Protein AF-A0A7S0QC35-F1 (afdb_monomer_lite)

InterPro domains:
  IPR000569 HECT domain [PF00632] (164-302)
  IPR000569 HECT domain [PS50237] (84-308)
  IPR000569 HECT domain [SM00119] (65-308)
  IPR035983 HECT, E3 ligase catalytic domain [SSF56204] (118-307)
  IPR045322 E3 ubiquitin-protein ligase HECTD1/TRIP12-like [PTHR45670] (118-307)

Secondary structure (DSSP, 8-state):
---TT----------HHHHHHHHHTSPTT-SEEEEEEEE-TTT--EE--B-SS-BPEEETTEEE-TT-PBP-THHHHTTS--SSGGGTTSPPEEEEEEEEHHHHHHHHHHHTTSPP---------TTSSS---S---TTTTSS---TT-B-PPP--TT---HHHHHHHHHHHHHHHHHHHTT------B-HHHHHHHTTPPP-GGGGGGT-HHHHHHHHHHTT--STT-EETTEEGGGGT-BSEETTEEEEESSTTGGG-B--TTTHHHHHHHHHHIIIIITTHHHHHHHHHHHHTTS-GGGGGGTT-

pLDDT: mean 82.01, std 17.98, range [31.11, 98.31]

Sequence (308 aa):
CGGSGCVREEWWMLSEEEAAYALSAFPAGKDAIDHAVLQCPHCKSVNFPGTEQALVLYEQGRMVSLSGKVMQEQSYREVTRHASPGCAKSALQTLPVRLALSECDAVARLVGTSPEAEEGGDDGGLSRWLDPPDTPDAAASRYVWAPSGLFPAPYPPQAVPGRVVECFRLLGRVMGKALLDQRPLDVPLSAAMFKWMVGEPLSMHDVAHVDPPLYATLCKLQGVSGPGAQLDGCPLADLALPWTLPGNDDVELVPGGRELVVDGSNCGAYVEAVWRTLLHRAVKQQLAALRAGFDEVFWMGHLGVLTG

Foldseek 3Di:
DDDPDPPPDDDADAALVRLVCQLQQDDPPDQKFWAKWWAQPPLRFIDQDDDPRHGFGQDPNFTADPVRDTDDQLVCLCVGDFLDPVRSPGRTDIDTDMDGSVNSVVSNVVNVQAQDDDPDDDPDDPVVVPDDDPDPDPPPDSDDDQPLFDDDDFAALVPDDPVLLVVLLVLLQVVLNCSSNVHDDPGRHGPLLVCVLLPHDDDLVSVCSVPVVVSVVLVQLQPFADDQTDGPNHAQQVVQDFQAAVPDNNRHLDVVRRPDGDHRHCSNVSSVSRSCSRSDRRCPSSSVSSQNSNCVRHNSNVSNVVVD

Organism: NCBI:txid233186

Radius of gyration: 25.99 Å; chains: 1; bounding box: 66×47×72 Å

Structure (mmCIF, N/CA/C/O backbone):
data_AF-A0A7S0QC35-F1
#
_entry.id   AF-A0A7S0QC35-F1
#
loop_
_atom_site.group_PDB
_atom_site.id
_atom_site.type_symbol
_atom_site.label_atom_id
_atom_site.label_alt_id
_atom_site.label_comp_id
_atom_site.label_asym_id
_atom_site.label_entity_id
_atom_site.label_seq_id
_atom_site.pdbx_PDB_ins_code
_atom_site.Cartn_x
_atom_site.Cartn_y
_atom_site.Cartn_z
_atom_site.occupancy
_atom_site.B_iso_or_equiv
_atom_site.auth_seq_id
_atom_site.auth_comp_id
_atom_site.auth_asym_id
_atom_site.auth_atom_id
_atom_site.pdbx_PDB_model_num
ATOM 1 N N . CYS A 1 1 ? -26.995 5.527 -1.186 1.00 32.97 1 CYS A N 1
ATOM 2 C CA . CYS A 1 1 ? -28.028 4.532 -1.540 1.00 32.97 1 CYS A CA 1
ATOM 3 C C . CYS A 1 1 ? -28.890 4.255 -0.315 1.00 32.97 1 CYS A C 1
ATOM 5 O O . CYS A 1 1 ? -28.350 3.811 0.688 1.00 32.97 1 CYS A O 1
ATOM 7 N N . GLY A 1 2 ? -30.180 4.596 -0.372 1.00 36.25 2 GLY A N 1
ATOM 8 C CA . GLY A 1 2 ? -31.166 4.299 0.668 1.00 36.25 2 GLY A CA 1
ATOM 9 C C . GLY A 1 2 ? -31.988 3.082 0.260 1.00 36.25 2 GLY A C 1
ATOM 10 O O . GLY A 1 2 ? -32.674 3.118 -0.755 1.00 36.25 2 GLY A O 1
ATOM 11 N N . GLY A 1 3 ? -31.866 2.006 1.025 1.00 31.11 3 GLY A N 1
ATOM 12 C CA . GLY A 1 3 ? -32.568 0.745 0.827 1.00 31.11 3 GLY A CA 1
ATOM 13 C C . GLY A 1 3 ? -32.186 -0.204 1.956 1.00 31.11 3 GLY A C 1
ATOM 14 O O . GLY A 1 3 ? -31.017 -0.290 2.327 1.00 31.11 3 GLY A O 1
ATOM 15 N N . SER A 1 4 ? -33.196 -0.826 2.549 1.00 45.03 4 SER A N 1
ATOM 16 C CA . SER A 1 4 ? -33.166 -1.723 3.702 1.00 45.03 4 SER A CA 1
ATOM 17 C C . SER A 1 4 ? -31.970 -2.683 3.692 1.00 45.03 4 SER A C 1
ATOM 19 O O . SER A 1 4 ? -31.798 -3.438 2.741 1.00 45.03 4 SER A O 1
ATOM 21 N N . GLY A 1 5 ? -31.175 -2.673 4.766 1.00 40.84 5 GLY A N 1
ATOM 22 C CA . GLY A 1 5 ? -30.110 -3.658 4.987 1.00 40.84 5 GLY A CA 1
ATOM 23 C C . GLY A 1 5 ? -28.733 -3.306 4.421 1.00 40.84 5 GLY A C 1
ATOM 24 O O . GLY A 1 5 ? -27.914 -4.203 4.260 1.00 40.84 5 GLY A O 1
ATOM 25 N N . CYS A 1 6 ? -28.436 -2.032 4.141 1.00 39.81 6 CYS A N 1
ATOM 26 C CA . CYS A 1 6 ? -27.046 -1.605 3.976 1.00 39.81 6 CYS A CA 1
ATOM 27 C C . CYS A 1 6 ? -26.344 -1.707 5.341 1.00 39.81 6 CYS A C 1
ATOM 29 O O . CYS A 1 6 ? -26.371 -0.762 6.132 1.00 39.81 6 CYS A O 1
ATOM 31 N N . VAL A 1 7 ? -25.789 -2.881 5.652 1.00 44.12 7 VAL A N 1
ATOM 32 C CA . VAL A 1 7 ? -24.856 -3.038 6.768 1.00 44.12 7 VAL A CA 1
ATOM 33 C C . VAL A 1 7 ? -23.649 -2.192 6.399 1.00 44.12 7 VAL A C 1
ATOM 35 O O . VAL A 1 7 ? -22.893 -2.521 5.488 1.00 44.12 7 VAL A O 1
ATOM 38 N N . ARG A 1 8 ? -23.521 -1.034 7.044 1.00 53.59 8 ARG A N 1
ATOM 39 C CA . ARG A 1 8 ? -22.299 -0.252 6.950 1.00 53.59 8 ARG A CA 1
ATOM 40 C C . ARG A 1 8 ? -21.253 -1.052 7.711 1.00 53.59 8 ARG A C 1
ATOM 42 O O . ARG A 1 8 ? -21.335 -1.145 8.930 1.00 53.59 8 ARG A O 1
ATOM 49 N N . GLU A 1 9 ? -20.358 -1.706 6.984 1.00 58.97 9 GLU A N 1
ATOM 50 C CA . GLU A 1 9 ? -19.247 -2.421 7.598 1.00 58.97 9 GLU A CA 1
ATOM 51 C C . GLU A 1 9 ? -18.341 -1.382 8.268 1.00 58.97 9 GLU A C 1
ATOM 53 O O . GLU A 1 9 ? -17.665 -0.596 7.601 1.00 58.97 9 GLU A O 1
ATOM 58 N N . GLU A 1 10 ? -18.406 -1.322 9.594 1.00 71.44 10 GLU A N 1
ATOM 59 C CA . GLU A 1 10 ? -17.499 -0.541 10.428 1.00 71.44 10 GLU A CA 1
ATOM 60 C C . GLU A 1 10 ? -16.356 -1.471 10.848 1.00 71.44 10 GLU A C 1
ATOM 62 O O . GLU A 1 10 ? -16.592 -2.600 11.276 1.00 71.44 10 GLU A O 1
ATOM 67 N N . TRP A 1 11 ? -15.118 -1.005 10.705 1.00 73.44 11 TRP A N 1
ATOM 68 C CA . TRP A 1 11 ? -13.916 -1.789 10.987 1.00 73.44 11 TRP A CA 1
ATOM 69 C C . TRP A 1 11 ? -13.077 -1.051 12.027 1.00 73.44 11 TRP A C 1
ATOM 71 O O . TRP A 1 11 ? -12.902 0.171 11.948 1.00 73.44 11 TRP A O 1
ATOM 81 N N . TRP A 1 12 ? -12.528 -1.787 12.991 1.00 78.25 12 TRP A N 1
ATOM 82 C CA . TRP A 1 12 ? -11.677 -1.239 14.045 1.00 78.25 12 TRP A CA 1
ATOM 83 C C . TRP A 1 12 ? -10.358 -1.993 14.105 1.00 78.25 12 TRP A C 1
ATOM 85 O O . TRP A 1 12 ? -10.315 -3.192 13.840 1.00 78.25 12 TRP A O 1
ATOM 95 N N . MET A 1 13 ? -9.287 -1.284 14.455 1.00 77.75 13 MET A N 1
ATOM 96 C CA . MET A 1 13 ? -8.013 -1.921 14.753 1.00 77.75 13 MET A CA 1
ATOM 97 C C . MET A 1 13 ? -7.932 -2.215 16.243 1.00 77.75 13 MET A C 1
ATOM 99 O O . MET A 1 13 ? -8.212 -1.349 17.071 1.00 77.75 13 MET A O 1
ATOM 103 N N . LEU A 1 14 ? -7.526 -3.437 16.557 1.00 77.00 14 LEU A N 1
ATOM 104 C CA . LEU A 1 14 ? -7.302 -3.916 17.912 1.00 77.00 14 LEU A CA 1
ATOM 105 C C . LEU A 1 14 ? -5.813 -4.227 18.058 1.00 77.00 14 LEU A C 1
ATOM 107 O O . LEU A 1 14 ? -5.213 -4.769 17.130 1.00 77.00 14 LEU A O 1
ATOM 111 N N . SER A 1 15 ? -5.216 -3.846 19.186 1.00 77.06 15 SER A N 1
ATOM 112 C CA . SER A 1 15 ? -3.876 -4.315 19.545 1.00 77.06 15 SER A CA 1
ATOM 113 C C . SER A 1 15 ? -3.959 -5.740 20.085 1.00 77.06 15 SER A C 1
ATOM 115 O O . SER A 1 15 ? -5.052 -6.259 20.342 1.00 77.06 15 SER A O 1
ATOM 117 N N . GLU A 1 16 ? -2.810 -6.373 20.287 1.00 78.06 16 GLU A N 1
ATOM 118 C CA . GLU A 1 16 ? -2.763 -7.713 20.868 1.00 78.06 16 GLU A CA 1
ATOM 119 C C . GLU A 1 16 ? -3.323 -7.740 22.285 1.00 78.06 16 GLU A C 1
ATOM 121 O O . GLU A 1 16 ? -4.115 -8.618 22.633 1.00 78.06 16 GLU A O 1
ATOM 126 N N . GLU A 1 17 ? -2.998 -6.719 23.075 1.00 81.31 17 GLU A N 1
ATOM 127 C CA . GLU A 1 17 ? -3.500 -6.572 24.434 1.00 81.31 17 GLU A CA 1
ATOM 128 C C . GLU A 1 17 ? -5.008 -6.330 24.443 1.00 81.31 17 GLU A C 1
ATOM 130 O O . GLU A 1 17 ? -5.703 -6.876 25.292 1.00 81.31 17 GLU A O 1
ATOM 135 N N . GLU A 1 18 ? -5.537 -5.552 23.494 1.00 83.81 18 GLU A N 1
ATOM 136 C CA . GLU A 1 18 ? -6.977 -5.300 23.380 1.00 83.81 18 GLU A CA 1
ATOM 137 C C . GLU A 1 18 ? -7.747 -6.557 22.967 1.00 83.81 18 GLU A C 1
ATOM 139 O O . GLU A 1 18 ? -8.823 -6.821 23.506 1.00 83.81 18 GLU A O 1
ATOM 144 N N . ALA A 1 19 ? -7.194 -7.362 22.055 1.00 85.19 19 ALA A N 1
ATOM 145 C CA . ALA A 1 19 ? -7.777 -8.642 21.665 1.00 85.19 19 ALA A CA 1
ATOM 146 C C . ALA A 1 19 ? -7.769 -9.649 22.830 1.00 85.19 19 ALA A C 1
ATOM 148 O O . ALA A 1 19 ? -8.795 -10.269 23.128 1.00 85.19 19 ALA A O 1
ATOM 149 N N . ALA A 1 20 ? -6.639 -9.773 23.534 1.00 84.38 20 ALA A N 1
ATOM 150 C CA . ALA A 1 20 ? -6.515 -10.631 24.712 1.00 84.38 20 ALA A CA 1
ATOM 151 C C . ALA A 1 20 ? -7.417 -10.159 25.865 1.00 84.38 20 ALA A C 1
ATOM 153 O O . ALA A 1 20 ? -8.062 -10.969 26.542 1.00 84.38 20 ALA A O 1
ATOM 154 N N . TYR A 1 21 ? -7.515 -8.844 26.069 1.00 86.75 21 TYR A N 1
ATOM 155 C CA . TYR A 1 21 ? -8.425 -8.237 27.033 1.00 86.75 21 TYR A CA 1
ATOM 156 C C . TYR A 1 21 ? -9.883 -8.549 26.691 1.00 86.75 21 TYR A C 1
ATOM 158 O O . TYR A 1 21 ? -10.616 -9.010 27.560 1.00 86.75 21 TYR A O 1
ATOM 166 N N . ALA A 1 22 ? -10.305 -8.378 25.434 1.00 87.31 22 ALA A N 1
ATOM 167 C CA . ALA A 1 22 ? -11.684 -8.643 25.023 1.00 87.31 22 ALA A CA 1
ATOM 168 C C . ALA A 1 22 ? -12.118 -10.090 25.308 1.00 87.31 22 ALA A C 1
ATOM 170 O O . ALA A 1 22 ? -13.256 -10.314 25.717 1.00 87.31 22 ALA A O 1
ATOM 171 N N . LEU A 1 23 ? -11.211 -11.058 25.136 1.00 89.06 23 LEU A N 1
ATOM 172 C CA . LEU A 1 23 ? -11.468 -12.460 25.462 1.00 89.06 23 LEU A CA 1
ATOM 173 C C . LEU A 1 23 ? -11.462 -12.724 26.977 1.00 89.06 23 LEU A C 1
ATOM 175 O O . LEU A 1 23 ? -12.373 -13.368 27.491 1.00 89.06 23 LEU A O 1
ATOM 179 N N . SER A 1 24 ? -10.455 -12.230 27.704 1.00 88.81 24 SER A N 1
ATOM 180 C CA . SER A 1 24 ? -10.322 -12.472 29.154 1.00 88.81 24 SER A CA 1
ATOM 181 C C . SER A 1 24 ? -11.382 -11.752 29.996 1.00 88.81 24 SER A C 1
ATOM 183 O O . SER A 1 24 ? -11.811 -12.275 31.022 1.00 88.81 24 SER A O 1
ATOM 185 N N . ALA A 1 25 ? -11.836 -10.582 29.546 1.00 89.25 25 ALA A N 1
ATOM 186 C CA . ALA A 1 25 ? -12.879 -9.776 30.172 1.00 89.25 25 ALA A CA 1
ATOM 187 C C . ALA A 1 25 ? -14.290 -10.098 29.637 1.00 89.25 25 ALA A C 1
ATOM 189 O O . ALA A 1 25 ? -15.256 -9.391 29.955 1.00 89.25 25 ALA A O 1
ATOM 190 N N . PHE A 1 26 ? -14.434 -11.141 28.811 1.00 91.81 26 PHE A N 1
ATOM 191 C CA . PHE A 1 26 ? -15.734 -11.573 28.309 1.00 91.81 26 PHE A CA 1
ATOM 192 C C . PHE A 1 26 ? -16.570 -12.188 29.450 1.00 91.81 26 PHE A C 1
ATOM 194 O O . PHE A 1 26 ? -16.067 -13.038 30.189 1.00 91.81 26 PHE A O 1
ATOM 201 N N . PRO A 1 27 ? -17.851 -11.808 29.633 1.00 89.88 27 PRO A N 1
ATOM 202 C CA . PRO A 1 27 ? -18.661 -12.338 30.728 1.00 89.88 27 PRO A CA 1
ATOM 203 C C . PRO A 1 27 ? -18.835 -13.863 30.675 1.00 89.88 27 PRO A C 1
ATOM 205 O O . PRO A 1 27 ? -19.306 -14.415 29.680 1.00 89.88 27 PRO A O 1
ATOM 208 N N . ALA A 1 28 ? -18.524 -14.537 31.785 1.00 88.50 28 ALA A N 1
ATOM 209 C CA . ALA A 1 28 ? -18.631 -15.989 31.895 1.00 88.50 28 ALA A CA 1
ATOM 210 C C . ALA A 1 28 ? -20.064 -16.496 31.645 1.00 88.50 28 ALA A C 1
ATOM 212 O O . ALA A 1 28 ? -21.042 -15.917 32.121 1.00 88.50 28 ALA A O 1
ATOM 213 N N . GLY A 1 29 ? -20.180 -17.613 30.921 1.00 89.88 29 GLY A N 1
ATOM 214 C CA . GLY A 1 29 ? -21.461 -18.266 30.631 1.00 89.88 29 GLY A CA 1
ATOM 215 C C . GLY A 1 29 ? -22.323 -17.568 29.574 1.00 89.88 29 GLY A C 1
ATOM 216 O O . GLY A 1 29 ? -23.475 -17.960 29.394 1.00 89.88 29 GLY A O 1
ATOM 217 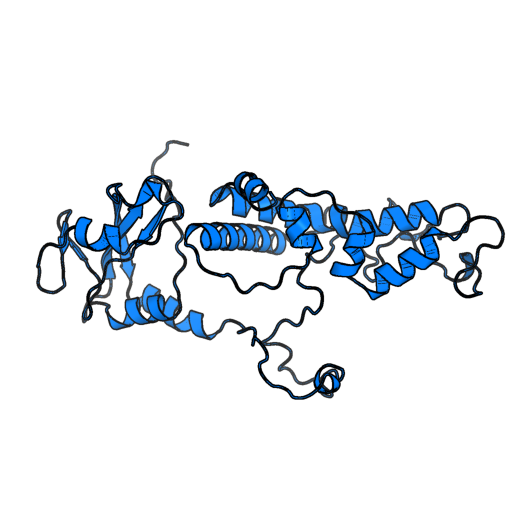N N . LYS A 1 30 ? -21.798 -16.547 28.883 1.00 91.56 30 LYS A N 1
ATOM 218 C CA . LYS A 1 30 ? -22.451 -15.923 27.727 1.00 91.56 30 LYS A CA 1
ATOM 219 C C . LYS A 1 30 ? -21.734 -16.318 26.434 1.00 91.56 30 LYS A C 1
ATOM 221 O O . LYS A 1 30 ? -20.516 -16.231 26.359 1.00 91.56 30 LYS A O 1
ATOM 226 N N . ASP A 1 31 ? -22.507 -16.652 25.402 1.00 94.75 31 ASP A N 1
ATOM 227 C CA . ASP A 1 31 ? -21.975 -16.918 24.054 1.00 94.75 31 ASP A CA 1
ATOM 228 C C . ASP A 1 31 ? -21.861 -15.641 23.205 1.00 94.75 31 ASP A C 1
ATOM 230 O O . ASP A 1 31 ? -21.092 -15.577 22.249 1.00 94.75 31 ASP A O 1
ATOM 234 N N . ALA A 1 32 ? -22.632 -14.608 23.551 1.00 95.06 32 ALA A N 1
ATOM 235 C CA . ALA A 1 32 ? -22.586 -13.298 22.921 1.00 95.06 32 ALA A CA 1
ATOM 236 C C . ALA A 1 32 ? -23.013 -12.207 23.906 1.00 95.06 32 ALA A C 1
ATOM 238 O O . ALA A 1 32 ? -23.830 -12.443 24.804 1.00 95.06 32 ALA A O 1
ATOM 239 N N . ILE A 1 33 ? -22.500 -10.999 23.692 1.00 93.19 33 ILE A N 1
ATOM 240 C CA . ILE A 1 33 ? -22.871 -9.804 24.447 1.00 93.19 33 ILE A CA 1
ATOM 241 C C . ILE A 1 33 ? -23.214 -8.658 23.507 1.00 93.19 33 ILE A C 1
ATOM 243 O O . ILE A 1 33 ? -22.637 -8.536 22.428 1.00 93.19 33 ILE A O 1
ATOM 247 N N . ASP A 1 34 ? -24.119 -7.795 23.955 1.00 94.06 34 ASP A N 1
ATOM 248 C CA . ASP A 1 34 ? -24.249 -6.456 23.398 1.00 94.06 34 ASP A CA 1
ATOM 249 C C . ASP A 1 34 ? -23.269 -5.562 24.166 1.00 94.06 34 ASP A C 1
ATOM 251 O O . ASP A 1 34 ? -23.400 -5.356 25.373 1.00 94.06 34 ASP A O 1
ATOM 255 N N . HIS A 1 35 ? -22.235 -5.097 23.476 1.00 93.19 35 HIS A N 1
ATOM 256 C CA . HIS A 1 35 ? -21.191 -4.211 23.972 1.00 93.19 35 HIS A CA 1
ATOM 257 C C . HIS A 1 35 ? -21.445 -2.781 23.482 1.00 93.19 35 HIS A C 1
ATOM 259 O O . HIS A 1 35 ? -22.099 -2.555 22.462 1.00 93.19 35 HIS A O 1
ATOM 265 N N . ALA A 1 36 ? -20.934 -1.795 24.213 1.00 91.44 36 ALA A N 1
ATOM 266 C CA . ALA A 1 36 ? -20.985 -0.398 23.806 1.00 91.44 36 ALA A CA 1
ATOM 267 C C . ALA A 1 36 ? -19.631 0.020 23.235 1.00 91.44 36 ALA A C 1
ATOM 269 O O . ALA A 1 36 ? -18.636 -0.099 23.930 1.00 91.44 36 ALA A O 1
ATOM 270 N N . VAL A 1 37 ? -19.597 0.576 22.027 1.00 91.12 37 VAL A N 1
ATOM 271 C CA . VAL A 1 37 ? -18.417 1.260 21.474 1.00 91.12 37 VAL A CA 1
ATOM 272 C C . VAL A 1 37 ? -18.664 2.760 21.507 1.00 91.12 37 VAL A C 1
ATOM 274 O O . VAL A 1 37 ? -19.742 3.230 21.145 1.00 91.12 37 VAL A O 1
ATOM 277 N N . LEU A 1 38 ? -17.678 3.532 21.952 1.00 91.44 38 LEU A N 1
ATOM 278 C CA . LEU A 1 38 ? -17.759 4.989 21.989 1.00 91.44 38 LEU A CA 1
ATOM 279 C C . LEU A 1 38 ? -16.968 5.570 20.819 1.00 91.44 38 LEU A C 1
ATOM 281 O O . LEU A 1 38 ? -15.758 5.391 20.748 1.00 91.44 38 LEU A O 1
ATOM 285 N N . GLN A 1 39 ? -17.639 6.270 19.904 1.00 89.94 39 GLN A N 1
ATOM 286 C CA . GLN A 1 39 ? -17.025 6.849 18.708 1.00 89.94 39 GLN A CA 1
ATOM 287 C C . GLN A 1 39 ? -17.067 8.378 18.740 1.00 89.94 39 GLN A C 1
ATOM 289 O O . GLN A 1 39 ? -18.110 8.989 18.973 1.00 89.94 39 GLN A O 1
ATOM 294 N N . CYS A 1 40 ? -15.949 9.029 18.426 1.00 87.81 40 CYS A N 1
ATOM 295 C CA . CYS A 1 40 ? -15.939 10.471 18.221 1.00 87.81 40 CYS A CA 1
ATOM 296 C C . CYS A 1 40 ? -16.700 10.840 16.932 1.00 87.81 40 CYS A C 1
ATOM 298 O O . CYS A 1 40 ? -16.333 10.364 15.854 1.00 87.81 40 CYS A O 1
ATOM 300 N N . PRO A 1 41 ? -17.695 11.746 16.968 1.00 86.62 41 PRO A N 1
ATOM 301 C CA . PRO A 1 41 ? -18.449 12.106 15.767 1.00 86.62 41 PRO A CA 1
ATOM 302 C C . PRO A 1 41 ? -17.600 12.848 14.724 1.00 86.62 41 PRO A C 1
ATOM 304 O O . PRO A 1 41 ? -17.935 12.792 13.539 1.00 86.62 41 PRO A O 1
ATOM 307 N N . HIS A 1 42 ? -16.506 13.494 15.148 1.00 84.56 42 HIS A N 1
ATOM 308 C CA . HIS A 1 42 ? -15.636 14.310 14.298 1.00 84.56 42 HIS A CA 1
ATOM 309 C C . HIS A 1 42 ? -14.489 13.509 13.683 1.00 84.56 42 HIS A C 1
ATOM 311 O O . HIS A 1 42 ? -14.412 13.404 12.465 1.00 84.56 42 HIS A O 1
ATOM 317 N N . CYS A 1 43 ? -13.613 12.929 14.511 1.00 79.50 43 CYS A N 1
ATOM 318 C CA . CYS A 1 43 ? -12.438 12.202 14.021 1.00 79.50 43 CYS A CA 1
ATOM 319 C C . CYS A 1 43 ? -12.661 10.699 13.829 1.00 79.50 43 CYS A C 1
ATOM 321 O O . CYS A 1 43 ? -11.753 10.029 13.365 1.00 79.50 43 CYS A O 1
ATOM 323 N N . LYS A 1 44 ? -13.839 10.165 14.182 1.00 82.94 44 LYS A N 1
ATOM 324 C CA . LYS A 1 44 ? -14.194 8.737 14.064 1.00 82.94 44 LYS A CA 1
ATOM 325 C C . LYS A 1 44 ? -13.313 7.769 14.861 1.00 82.94 44 LYS A C 1
ATOM 327 O O . LYS A 1 44 ? -13.471 6.559 14.705 1.00 82.94 44 LYS A O 1
ATOM 332 N N . SER A 1 45 ? -12.443 8.273 15.740 1.00 81.12 45 SER A N 1
ATOM 333 C CA . SER A 1 45 ? -11.712 7.432 16.684 1.00 81.12 45 SER A CA 1
ATOM 334 C C . SER A 1 45 ? -12.686 6.720 17.617 1.00 81.12 45 SER A C 1
ATOM 336 O O . SER A 1 45 ? -13.767 7.242 17.919 1.00 81.12 45 SER A O 1
ATOM 338 N N . VAL A 1 46 ? -12.319 5.510 18.028 1.00 84.62 46 VAL A N 1
ATOM 339 C CA . VAL A 1 46 ? -13.166 4.635 18.840 1.00 84.62 46 VAL A CA 1
ATOM 340 C C . VAL A 1 46 ? -12.487 4.272 20.151 1.00 84.62 46 VAL A C 1
ATOM 342 O O . VAL A 1 46 ? -11.265 4.182 20.230 1.00 84.62 46 VAL A O 1
ATOM 345 N N . ASN A 1 47 ? -13.303 4.060 21.175 1.00 87.00 47 ASN A N 1
ATOM 346 C CA . ASN A 1 47 ? -12.913 3.532 22.469 1.00 87.00 47 ASN A CA 1
ATOM 347 C C . ASN A 1 47 ? -13.831 2.350 22.805 1.00 87.00 47 ASN A C 1
ATOM 349 O O . ASN A 1 47 ? -15.050 2.439 22.625 1.00 87.00 47 ASN A O 1
ATOM 353 N N . PHE A 1 48 ? -13.228 1.262 23.280 1.00 88.06 48 PHE A N 1
ATOM 354 C CA . PHE A 1 48 ? -13.908 0.064 23.760 1.00 88.06 48 PHE A CA 1
ATOM 355 C C . PHE A 1 48 ? -13.956 0.110 25.293 1.00 88.06 48 PHE A C 1
ATOM 357 O O . PHE A 1 48 ? -13.004 -0.314 25.951 1.00 88.06 48 PHE A O 1
ATOM 364 N N . PRO A 1 49 ? -15.018 0.680 25.893 1.00 88.56 49 PRO A N 1
ATOM 365 C CA . PRO A 1 49 ? -15.108 0.860 27.331 1.00 88.56 49 PRO A CA 1
ATOM 366 C C . PRO A 1 49 ? -15.047 -0.475 28.076 1.00 88.56 49 PRO A C 1
ATOM 368 O O . PRO A 1 49 ? -15.865 -1.376 27.889 1.00 88.56 49 PRO A O 1
ATOM 371 N N . GLY A 1 50 ? -14.098 -0.564 28.997 1.00 85.44 50 GLY A N 1
ATOM 372 C CA . GLY A 1 50 ? -13.883 -1.722 29.849 1.00 85.44 50 GLY A CA 1
ATOM 373 C C . GLY A 1 50 ? -13.774 -1.350 31.323 1.00 85.44 50 GLY A C 1
ATOM 374 O O . GLY A 1 50 ? -13.715 -0.176 31.697 1.00 85.44 50 GLY A O 1
ATOM 375 N N . THR A 1 51 ? -13.753 -2.377 32.163 1.00 81.06 51 THR A N 1
ATOM 376 C CA . THR A 1 51 ? -13.302 -2.331 33.560 1.00 81.06 51 THR A CA 1
ATOM 377 C C . THR A 1 51 ? -12.199 -3.371 33.755 1.00 81.06 51 THR A C 1
ATOM 379 O O . THR A 1 51 ? -12.006 -4.223 32.891 1.00 81.06 51 THR A O 1
ATOM 382 N N . GLU A 1 52 ? -11.512 -3.376 34.897 1.00 72.75 52 GLU A N 1
ATOM 383 C CA . GLU A 1 52 ? -10.505 -4.412 35.199 1.00 72.75 52 GLU A CA 1
ATOM 384 C C . GLU A 1 52 ? -11.056 -5.848 35.120 1.00 72.75 52 GLU A C 1
ATOM 386 O O . GLU A 1 52 ? -10.294 -6.787 34.933 1.00 72.75 52 GLU A O 1
ATOM 391 N N . GLN A 1 53 ? -12.373 -6.027 35.270 1.00 71.75 53 GLN A N 1
ATOM 392 C CA . GLN A 1 53 ? -12.998 -7.342 35.430 1.00 71.75 53 GLN A CA 1
ATOM 393 C C . GLN A 1 53 ? -13.883 -7.757 34.251 1.00 71.75 53 GLN A C 1
ATOM 395 O O . GLN A 1 53 ? -14.193 -8.938 34.124 1.00 71.75 53 GLN A O 1
ATOM 400 N N . ALA A 1 54 ? -14.347 -6.808 33.432 1.00 84.00 54 ALA A N 1
ATOM 401 C CA . ALA A 1 54 ? -15.285 -7.092 32.351 1.00 84.00 54 ALA A CA 1
ATOM 402 C C . ALA A 1 54 ? -15.394 -5.959 31.325 1.00 84.00 54 ALA A C 1
ATOM 404 O O . ALA A 1 54 ? -15.249 -4.778 31.671 1.00 84.00 54 ALA A O 1
ATOM 405 N N . LEU A 1 55 ? -15.779 -6.330 30.102 1.00 89.56 55 LEU A N 1
ATOM 406 C CA . LEU A 1 55 ? -16.303 -5.410 29.089 1.00 89.56 55 LEU A CA 1
ATOM 407 C C . LEU A 1 55 ? -17.590 -4.719 29.577 1.00 89.56 55 LEU A C 1
ATOM 409 O O . LEU A 1 55 ? -18.420 -5.323 30.262 1.00 89.56 55 LEU A O 1
ATOM 413 N N . VAL A 1 56 ? -17.784 -3.451 29.202 1.00 91.75 56 VAL A N 1
ATOM 414 C CA . VAL A 1 56 ? -19.034 -2.721 29.475 1.00 91.75 56 VAL A CA 1
ATOM 415 C C . VAL A 1 56 ? -20.146 -3.222 28.555 1.00 91.75 56 VAL A C 1
ATOM 417 O O . VAL A 1 56 ? -19.977 -3.289 27.342 1.00 91.75 56 VAL A O 1
ATOM 420 N N . LEU A 1 57 ? -21.307 -3.554 29.110 1.00 93.12 57 LEU A N 1
ATOM 421 C CA . LEU A 1 57 ? -22.454 -4.047 28.349 1.00 93.12 57 LEU A CA 1
ATOM 422 C C . LEU A 1 57 ? -23.358 -2.892 27.913 1.00 93.12 57 LEU A C 1
ATOM 424 O O . LEU A 1 57 ? -23.412 -1.849 28.568 1.00 93.12 57 LEU A O 1
ATOM 428 N N . TYR A 1 58 ? -24.092 -3.089 26.823 1.00 94.12 58 TYR A N 1
ATOM 429 C CA . TYR A 1 58 ? -25.137 -2.187 26.361 1.00 94.12 58 TYR A CA 1
ATOM 430 C C . TYR A 1 58 ? -26.510 -2.820 26.589 1.00 94.12 58 TYR A C 1
ATOM 432 O O . TYR A 1 58 ? -26.978 -3.638 25.802 1.00 94.12 58 TYR A O 1
ATOM 440 N N . GLU A 1 59 ? -27.172 -2.431 27.674 1.00 92.31 59 GLU A N 1
ATOM 441 C CA . GLU A 1 59 ? -28.455 -2.999 28.086 1.00 92.31 59 GLU A CA 1
ATOM 442 C C . GLU A 1 59 ? -29.499 -1.888 28.215 1.00 92.31 59 GLU A C 1
ATOM 444 O O . GLU A 1 59 ? -29.252 -0.841 28.814 1.00 92.31 59 GLU A O 1
ATOM 449 N N . GLN A 1 60 ? -30.684 -2.099 27.632 1.00 89.94 60 GLN A N 1
ATOM 450 C CA . GLN A 1 60 ? -31.815 -1.159 27.717 1.00 89.94 60 GLN A CA 1
ATOM 451 C C . GLN A 1 60 ? -31.453 0.291 27.324 1.00 89.94 60 GLN A C 1
ATOM 453 O O . GLN A 1 60 ? -31.944 1.258 27.908 1.00 89.94 60 GLN A O 1
ATOM 458 N N . GLY A 1 61 ? -30.571 0.452 26.332 1.00 90.19 61 GLY A N 1
ATOM 459 C CA . GLY A 1 61 ? -30.138 1.763 25.845 1.00 90.19 61 GLY A CA 1
ATOM 460 C C . GLY A 1 61 ? -29.067 2.447 26.703 1.00 90.19 61 GLY A C 1
ATOM 46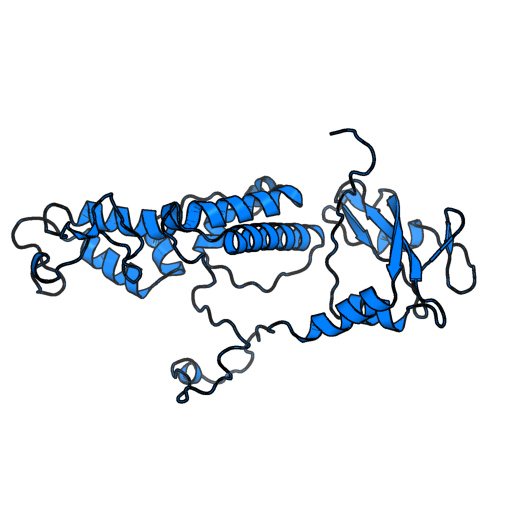1 O O . GLY A 1 61 ? -28.846 3.649 26.548 1.00 90.19 61 GLY A O 1
ATOM 462 N N . ARG A 1 62 ? -28.430 1.727 27.635 1.00 93.19 62 ARG A N 1
ATOM 463 C CA . ARG A 1 62 ? -27.449 2.276 28.582 1.00 93.19 62 ARG A CA 1
ATOM 464 C C . ARG A 1 62 ? -26.194 1.418 28.651 1.00 93.19 62 ARG A C 1
ATOM 466 O O . ARG A 1 62 ? -26.251 0.204 28.503 1.00 93.19 62 ARG A O 1
ATOM 473 N N . MET A 1 63 ? -25.072 2.067 28.946 1.00 94.06 63 MET A N 1
ATOM 474 C CA . MET A 1 63 ? -23.824 1.388 29.282 1.00 94.06 63 MET A CA 1
ATOM 475 C C . MET A 1 63 ? -23.858 0.930 30.738 1.00 94.06 63 MET A C 1
ATOM 477 O O . MET A 1 63 ? -24.103 1.747 31.631 1.00 94.06 63 MET A O 1
ATOM 481 N N . VAL A 1 64 ? -23.602 -0.352 30.984 1.00 93.06 64 VAL A N 1
ATOM 482 C CA . VAL A 1 64 ? -23.616 -0.944 32.326 1.00 93.06 64 VAL A CA 1
ATOM 483 C C . VAL A 1 64 ? -22.379 -1.809 32.565 1.00 93.06 64 VAL A C 1
ATOM 485 O O . VAL A 1 64 ? -21.909 -2.511 31.673 1.00 93.06 64 VAL A O 1
ATOM 488 N N . SER A 1 65 ? -21.820 -1.749 33.773 1.00 90.62 65 SER A N 1
ATOM 489 C CA . SER A 1 65 ? -20.788 -2.696 34.212 1.00 90.62 65 SER A CA 1
ATOM 490 C C . SER A 1 65 ? -21.386 -4.089 34.440 1.00 90.62 65 SER A C 1
ATOM 492 O O . SER A 1 65 ? -22.603 -4.244 34.545 1.00 90.62 65 SER A O 1
ATOM 494 N N . LEU A 1 66 ? -20.531 -5.096 34.649 1.00 83.56 66 LEU A N 1
ATOM 495 C CA . LEU A 1 66 ? -20.969 -6.442 35.043 1.00 83.56 66 LEU A CA 1
ATOM 496 C C . LEU A 1 66 ? -21.797 -6.452 36.345 1.00 83.56 66 LEU A C 1
ATOM 498 O O . LEU A 1 66 ? -22.690 -7.275 36.508 1.00 83.56 66 LEU A O 1
ATOM 502 N N . SER A 1 67 ? -21.534 -5.514 37.260 1.00 85.94 67 SER A N 1
ATOM 503 C CA . SER A 1 67 ? -22.293 -5.339 38.507 1.00 85.94 67 SER A CA 1
ATOM 504 C C . SER A 1 67 ? -23.611 -4.565 38.344 1.00 85.94 67 SER A C 1
ATOM 506 O O . SER A 1 67 ? -24.290 -4.308 39.337 1.00 85.94 67 SER A O 1
ATOM 508 N N . GLY A 1 68 ? -23.970 -4.160 37.120 1.00 86.81 68 GLY A N 1
ATOM 509 C CA . GLY A 1 68 ? -25.183 -3.392 36.821 1.00 86.81 68 GLY A CA 1
ATOM 510 C C . GLY A 1 68 ? -25.071 -1.888 37.093 1.00 86.81 68 GLY A C 1
ATOM 511 O O . GLY A 1 68 ? -26.068 -1.167 37.022 1.00 86.81 68 GLY A O 1
ATOM 512 N N . LYS A 1 69 ? -23.871 -1.374 37.401 1.00 90.56 69 LYS A N 1
ATOM 513 C CA . LYS A 1 69 ? -23.652 0.067 37.583 1.00 90.56 69 LYS A CA 1
ATOM 514 C C . LYS A 1 69 ? -23.723 0.763 36.227 1.00 90.56 69 LYS A C 1
ATOM 516 O O . LYS A 1 69 ? -23.011 0.387 35.302 1.00 90.56 69 LYS A O 1
ATOM 521 N N . VAL A 1 70 ? -24.529 1.820 36.133 1.00 92.81 70 VAL A N 1
ATOM 522 C CA . VAL A 1 70 ? -24.587 2.661 34.932 1.00 92.81 70 VAL A CA 1
ATOM 523 C C . VAL A 1 70 ? -23.261 3.401 34.754 1.00 92.81 70 VAL A C 1
ATOM 525 O O . VAL A 1 70 ? -22.802 4.103 35.659 1.00 92.81 70 VAL A O 1
ATOM 528 N N . MET A 1 71 ? -22.673 3.252 33.572 1.00 91.50 71 MET A N 1
ATOM 529 C CA . MET A 1 71 ? -21.429 3.895 33.161 1.00 91.50 71 MET A CA 1
ATOM 530 C C . MET A 1 71 ? -21.747 5.110 32.285 1.00 91.50 71 MET A C 1
ATOM 532 O O . MET A 1 71 ? -22.665 5.076 31.465 1.00 91.50 71 MET A O 1
ATOM 536 N N . GLN A 1 72 ? -21.001 6.199 32.465 1.00 90.81 72 GLN A N 1
ATOM 537 C CA . GLN A 1 72 ? -21.197 7.444 31.721 1.00 90.81 72 GLN A CA 1
ATOM 538 C C . GLN A 1 72 ? -20.102 7.604 30.670 1.00 90.81 72 GLN A C 1
ATOM 540 O O . GLN A 1 72 ? -18.931 7.373 30.954 1.00 90.81 72 GLN A O 1
ATOM 545 N N . GLU A 1 73 ? -20.469 8.062 29.475 1.00 90.75 73 GLU A N 1
ATOM 546 C CA . GLU A 1 73 ? -19.515 8.328 28.387 1.00 90.75 73 GLU A CA 1
ATOM 547 C C . GLU A 1 73 ? -18.433 9.337 28.791 1.00 90.75 73 GLU A C 1
ATOM 549 O O . GLU A 1 73 ? -17.278 9.187 28.404 1.00 90.75 73 GLU A O 1
ATOM 554 N N . GLN A 1 74 ? -18.778 10.311 29.635 1.00 88.62 74 GLN A N 1
ATOM 555 C CA . GLN A 1 74 ? -17.853 11.337 30.119 1.00 88.62 74 GLN A CA 1
ATOM 556 C C . GLN A 1 74 ? -16.613 10.737 30.797 1.00 88.62 74 GLN A C 1
ATOM 558 O O . GLN A 1 74 ? -15.524 11.279 30.645 1.00 88.62 74 GLN A O 1
ATOM 563 N N . SER A 1 75 ? -16.759 9.593 31.479 1.00 87.44 75 SER A N 1
ATOM 564 C CA . SER A 1 75 ? -15.647 8.881 32.124 1.00 87.44 75 SER A CA 1
ATOM 565 C C . SER A 1 75 ? -14.632 8.308 31.131 1.00 87.44 75 SER A C 1
ATOM 567 O O . SER A 1 75 ? -13.513 7.996 31.521 1.00 87.44 75 SER A O 1
ATOM 569 N N . TYR A 1 76 ? -15.011 8.172 29.860 1.00 87.62 76 TYR A N 1
ATOM 570 C CA . TYR A 1 76 ? -14.167 7.633 28.793 1.00 87.62 76 TYR A CA 1
ATOM 571 C C . TYR A 1 76 ? -13.666 8.711 27.829 1.00 87.62 76 TYR A C 1
ATOM 573 O O . TYR A 1 76 ? -12.732 8.470 27.063 1.00 87.62 76 TYR A O 1
ATOM 581 N N . ARG A 1 77 ? -14.265 9.907 27.854 1.00 84.88 77 ARG A N 1
ATOM 582 C CA . ARG A 1 77 ? -13.932 10.992 26.925 1.00 84.88 77 ARG A CA 1
ATOM 583 C C . ARG A 1 77 ? -12.477 11.436 27.048 1.00 84.88 77 ARG A C 1
ATOM 585 O O . ARG A 1 77 ? -11.805 11.584 26.038 1.00 84.88 77 ARG A O 1
ATOM 592 N N . GLU A 1 78 ? -11.981 11.583 28.274 1.00 78.56 78 GLU A N 1
ATOM 593 C CA . GLU A 1 78 ? -10.608 12.040 28.537 1.00 78.56 78 GLU A CA 1
ATOM 594 C C . GLU A 1 78 ? -9.541 11.013 28.134 1.00 78.56 78 GLU A C 1
ATOM 596 O O . GLU A 1 78 ? -8.431 11.391 27.773 1.00 78.56 78 GLU A O 1
ATOM 601 N N . VAL A 1 79 ? -9.880 9.721 28.163 1.00 81.06 79 VAL A N 1
ATOM 602 C CA . VAL A 1 79 ? -8.962 8.620 27.817 1.00 81.06 79 VAL A CA 1
ATOM 603 C C . VAL A 1 79 ? -9.097 8.163 26.363 1.00 81.06 79 VAL A C 1
ATOM 605 O O . VAL A 1 79 ? -8.365 7.284 25.913 1.00 81.06 79 VAL A O 1
ATOM 608 N N . THR A 1 80 ? -10.031 8.744 25.607 1.00 82.50 80 THR A N 1
ATOM 609 C CA . THR A 1 80 ? -10.192 8.440 24.185 1.00 82.50 80 THR A CA 1
ATOM 610 C C . THR A 1 80 ? -9.117 9.161 23.385 1.00 82.50 80 THR A C 1
ATOM 612 O O . THR A 1 80 ? -9.025 10.388 23.395 1.00 82.50 80 THR A O 1
ATOM 615 N N . ARG A 1 81 ? -8.307 8.394 22.651 1.00 80.44 81 ARG A N 1
ATOM 616 C CA . ARG A 1 81 ? -7.323 8.967 21.729 1.00 80.44 81 ARG A CA 1
ATOM 617 C C . ARG A 1 81 ? -8.063 9.605 20.559 1.00 80.44 81 ARG A C 1
ATOM 619 O O . ARG A 1 81 ? -8.948 8.998 19.955 1.00 80.44 81 ARG A O 1
ATOM 626 N N . HIS A 1 82 ? -7.726 10.850 20.256 1.00 80.62 82 HIS A N 1
ATOM 627 C CA . HIS A 1 82 ? -8.368 11.627 19.206 1.00 80.62 82 HIS A CA 1
ATOM 628 C C . HIS A 1 82 ? -7.342 12.069 18.174 1.00 80.62 82 HIS A C 1
ATOM 630 O O . HIS A 1 82 ? -6.275 12.553 18.536 1.00 80.62 82 HIS A O 1
ATOM 636 N N . ALA A 1 83 ? -7.717 12.030 16.894 1.00 73.38 83 ALA A N 1
ATOM 637 C CA . ALA A 1 83 ? -6.860 12.533 15.821 1.00 73.38 83 ALA A CA 1
ATOM 638 C C . ALA A 1 83 ? -6.663 14.065 15.863 1.00 73.38 83 ALA A C 1
ATOM 640 O O . ALA A 1 83 ? -5.724 14.581 15.267 1.00 73.38 83 ALA A O 1
ATOM 641 N N . SER A 1 84 ? -7.543 14.809 16.549 1.00 74.00 84 SER A N 1
ATOM 642 C CA . SER A 1 84 ? -7.462 16.270 16.675 1.00 74.00 84 SER A CA 1
ATOM 643 C C . SER A 1 84 ? -7.742 16.736 18.110 1.00 74.00 84 SER A C 1
ATOM 645 O O . SER A 1 84 ? -8.732 16.286 18.700 1.00 74.00 84 SER A O 1
ATOM 647 N N . PRO A 1 85 ? -6.979 17.712 18.648 1.00 73.25 85 PRO A N 1
ATOM 648 C CA . PRO A 1 85 ? -7.230 18.299 19.968 1.00 73.25 85 PRO A CA 1
ATOM 649 C C . PRO A 1 85 ? -8.633 18.905 20.124 1.00 73.25 85 PRO A C 1
ATOM 651 O O . PRO A 1 85 ? -9.181 18.939 21.224 1.00 73.25 85 PRO A O 1
ATOM 654 N N . GLY A 1 86 ? -9.254 19.347 19.021 1.00 79.00 86 GLY A N 1
ATOM 655 C CA . GLY A 1 86 ? -10.614 19.897 19.029 1.00 79.00 86 GLY A CA 1
ATOM 656 C C . GLY A 1 86 ? -11.696 18.875 19.398 1.00 79.00 86 GLY A C 1
ATOM 657 O O . GLY A 1 86 ? -12.798 19.256 19.788 1.00 79.00 86 GLY A O 1
ATOM 658 N N . CYS A 1 87 ? -11.387 17.577 19.323 1.00 83.00 87 CYS A N 1
ATOM 659 C CA . CYS A 1 87 ? -12.342 16.508 19.606 1.00 83.00 87 CYS A CA 1
ATOM 660 C C . CYS A 1 87 ? -12.536 16.243 21.102 1.00 83.00 87 CYS A C 1
ATOM 662 O O . CYS A 1 87 ? -13.610 15.780 21.476 1.00 83.00 87 CYS A O 1
ATOM 664 N N . ALA A 1 88 ? -11.566 16.586 21.957 1.00 73.56 88 ALA A N 1
ATOM 665 C CA . ALA A 1 88 ? -11.540 16.180 23.369 1.00 73.56 88 ALA A CA 1
ATOM 666 C C . ALA A 1 88 ? -12.761 16.641 24.192 1.00 73.56 88 ALA A C 1
ATOM 668 O O . ALA A 1 88 ? -13.092 16.060 25.220 1.00 73.56 88 ALA A O 1
ATOM 669 N N . LYS A 1 89 ? -13.460 17.694 23.747 1.00 79.00 89 LYS A N 1
ATOM 670 C CA . LYS A 1 89 ? -14.661 18.223 24.419 1.00 79.00 89 LYS A CA 1
ATOM 671 C C . LYS A 1 89 ? -15.972 17.683 23.848 1.00 79.00 89 LYS A C 1
ATOM 673 O O . LYS A 1 89 ? -17.028 17.920 24.434 1.00 79.00 89 LYS A O 1
ATOM 678 N N . SER A 1 90 ? -15.916 16.983 22.720 1.00 83.00 90 SER A N 1
ATOM 679 C CA . SER A 1 90 ? -17.097 16.498 22.009 1.00 83.00 90 SER A CA 1
ATOM 680 C C . SER A 1 90 ? -17.661 15.265 22.698 1.00 83.00 90 SER A C 1
ATOM 682 O O . SER A 1 90 ? -16.906 14.395 23.119 1.00 83.00 90 SER A O 1
ATOM 684 N N . ALA A 1 91 ? -18.987 15.177 22.801 1.00 89.75 91 ALA A N 1
ATOM 685 C CA . ALA A 1 91 ? -19.629 13.964 23.286 1.00 89.75 91 ALA A CA 1
ATOM 686 C C . ALA A 1 91 ? -19.407 12.816 22.296 1.00 89.75 91 ALA A C 1
ATOM 688 O O . ALA A 1 91 ? -19.638 12.980 21.094 1.00 89.75 91 ALA A O 1
ATOM 689 N N . LEU A 1 92 ? -18.957 11.670 22.804 1.00 91.81 92 LEU A N 1
ATOM 690 C CA . LEU A 1 92 ? -18.830 10.454 22.016 1.00 91.81 92 LEU A CA 1
ATOM 691 C C . LEU A 1 92 ? -20.220 9.873 21.740 1.00 91.81 92 LEU A C 1
ATOM 693 O O . LEU A 1 92 ? -21.117 9.878 22.585 1.00 91.81 92 LEU A O 1
ATOM 697 N N . GLN A 1 93 ? -20.386 9.354 20.533 1.00 92.38 93 GLN A N 1
ATOM 698 C CA . GLN A 1 93 ? -21.552 8.592 20.130 1.00 92.38 93 GLN A CA 1
ATOM 699 C C . GLN A 1 93 ? -21.418 7.162 20.653 1.00 92.38 93 GLN A C 1
ATOM 701 O O . GLN A 1 93 ? -20.423 6.496 20.381 1.00 92.38 93 GLN A O 1
ATOM 706 N N . THR A 1 94 ? -22.430 6.669 21.365 1.00 92.88 94 THR A N 1
ATOM 707 C CA . THR A 1 94 ? -22.498 5.257 21.754 1.00 92.88 94 THR A CA 1
ATOM 708 C C . THR A 1 94 ? -23.086 4.427 20.619 1.00 92.88 94 THR A C 1
ATOM 710 O O . THR A 1 94 ? -24.195 4.693 20.154 1.00 92.88 94 THR A O 1
ATOM 713 N N . LEU A 1 95 ? -22.341 3.417 20.190 1.00 90.31 95 LEU A N 1
ATOM 714 C CA . LEU A 1 95 ? -22.719 2.451 19.173 1.00 90.31 95 LEU A CA 1
ATOM 715 C C . LEU A 1 95 ? -22.908 1.088 19.854 1.00 90.31 95 LEU A C 1
ATOM 717 O O . LEU A 1 95 ? -21.954 0.581 20.444 1.00 90.31 95 LEU A O 1
ATOM 721 N N . PRO A 1 96 ? -24.112 0.497 19.824 1.00 90.25 96 PRO A N 1
ATOM 722 C CA . PRO A 1 96 ? -24.306 -0.871 20.280 1.00 90.25 96 PRO A CA 1
ATOM 723 C C . PRO A 1 96 ? -23.720 -1.842 19.257 1.00 90.25 96 PRO A C 1
ATOM 725 O O . PRO A 1 96 ? -24.007 -1.744 18.063 1.00 90.25 96 PRO A O 1
ATOM 728 N N . VAL A 1 97 ? -22.903 -2.777 19.729 1.00 91.00 97 VAL A N 1
ATOM 729 C CA . VAL A 1 97 ? -22.215 -3.759 18.890 1.00 91.00 97 VAL A CA 1
ATOM 730 C C . VAL A 1 97 ? -22.394 -5.128 19.512 1.00 91.00 97 VAL A C 1
ATOM 732 O O . VAL A 1 97 ? -22.328 -5.271 20.730 1.00 91.00 97 VAL A O 1
ATOM 735 N N . ARG A 1 98 ? -22.630 -6.145 18.691 1.00 92.12 98 ARG A N 1
ATOM 736 C CA . ARG A 1 98 ? -22.724 -7.513 19.186 1.00 92.12 98 ARG A CA 1
ATOM 737 C C . ARG A 1 98 ? -21.367 -8.179 19.050 1.00 92.12 98 ARG A C 1
ATOM 739 O O . ARG A 1 98 ? -20.831 -8.203 17.950 1.00 92.12 98 ARG A O 1
ATOM 746 N N . LEU A 1 99 ? -20.837 -8.700 20.151 1.00 91.62 99 LEU A N 1
ATOM 747 C CA . LEU A 1 99 ? -19.596 -9.472 20.171 1.00 91.62 99 LEU A CA 1
ATOM 748 C C . LEU A 1 99 ? -19.929 -10.914 20.536 1.00 91.62 99 LEU A C 1
ATOM 750 O O . LEU A 1 99 ? -20.504 -11.158 21.602 1.00 91.62 99 LEU A O 1
ATOM 754 N N . ALA A 1 100 ? -19.589 -11.866 19.670 1.00 94.75 100 ALA A N 1
ATOM 755 C CA . ALA A 1 100 ? -19.650 -13.279 20.017 1.00 94.75 100 ALA A CA 1
ATOM 756 C C . ALA A 1 100 ? -18.345 -13.727 20.685 1.00 94.75 100 ALA A C 1
ATOM 758 O O . ALA A 1 100 ? -17.251 -13.337 20.272 1.00 94.75 100 ALA A O 1
ATOM 759 N N . LEU A 1 101 ? -18.450 -14.620 21.671 1.00 93.88 101 LEU A N 1
ATOM 760 C CA . LEU A 1 101 ? -17.283 -15.211 22.329 1.00 93.88 101 LEU A CA 1
ATOM 761 C C . LEU A 1 101 ? -16.364 -15.895 21.306 1.00 93.88 101 LEU A C 1
ATOM 763 O O . LEU A 1 101 ? -15.150 -15.739 21.367 1.00 93.88 101 LEU A O 1
ATOM 767 N N . SER A 1 102 ? -16.947 -16.585 20.320 1.00 93.25 102 SER A N 1
ATOM 768 C CA . SER A 1 102 ? -16.209 -17.239 19.235 1.00 93.25 102 SER A CA 1
ATOM 769 C C . SER A 1 102 ? -15.419 -16.266 18.356 1.00 93.25 102 SER A C 1
ATOM 771 O O . SER A 1 102 ? -14.379 -16.640 17.824 1.00 93.25 102 SER A O 1
ATOM 773 N N . GLU A 1 103 ? -15.901 -15.032 18.181 1.00 91.25 103 GLU A N 1
ATOM 774 C CA . GLU A 1 103 ? -15.211 -13.999 17.399 1.00 91.25 103 GLU A CA 1
ATOM 775 C C . GLU A 1 103 ? -14.037 -13.422 18.191 1.00 91.25 103 GLU A C 1
ATOM 777 O O . GLU A 1 103 ? -12.929 -13.350 17.665 1.00 91.25 103 GLU A O 1
ATOM 782 N N . CYS A 1 104 ? -14.246 -13.087 19.470 1.00 89.44 104 CYS A N 1
ATOM 783 C CA . CYS A 1 104 ? -13.171 -12.636 20.361 1.00 89.44 104 CYS A CA 1
ATOM 784 C C . CYS A 1 104 ? -12.055 -13.687 20.473 1.00 89.44 104 CYS A C 1
ATOM 786 O O . CYS A 1 104 ? -10.874 -13.364 20.377 1.00 89.44 104 CYS A O 1
ATOM 788 N N . ASP A 1 105 ? -12.440 -14.954 20.612 1.00 89.81 105 ASP A N 1
ATOM 789 C CA . ASP A 1 105 ? -11.541 -16.105 20.669 1.00 89.81 105 ASP A CA 1
ATOM 790 C C . ASP A 1 105 ? -10.790 -16.332 19.342 1.00 89.81 105 ASP A C 1
ATOM 792 O O . ASP A 1 105 ? -9.587 -16.604 19.333 1.00 89.81 105 ASP A O 1
ATOM 796 N N . ALA A 1 106 ? -11.458 -16.155 18.196 1.00 87.94 106 ALA A N 1
ATOM 797 C CA . ALA A 1 106 ? -10.806 -16.211 16.890 1.00 87.94 106 ALA A CA 1
ATOM 798 C C . ALA A 1 106 ? -9.775 -15.087 16.704 1.00 87.94 106 ALA A C 1
ATOM 800 O O . ALA A 1 106 ? -8.653 -15.368 16.286 1.00 87.94 106 ALA A O 1
ATOM 801 N N . VAL A 1 107 ? -10.125 -13.842 17.044 1.00 84.25 107 VAL A N 1
ATOM 802 C CA . VAL A 1 107 ? -9.206 -12.698 16.940 1.00 84.25 107 VAL A CA 1
ATOM 803 C C . VAL A 1 107 ? -7.995 -12.904 17.850 1.00 84.25 107 VAL A C 1
ATOM 805 O O . VAL A 1 107 ? -6.869 -12.810 17.373 1.00 84.25 107 VAL A O 1
ATOM 808 N N . ALA A 1 108 ? -8.198 -13.284 19.116 1.00 83.38 108 ALA A N 1
ATOM 809 C CA . ALA A 1 108 ? -7.104 -13.526 20.059 1.00 83.38 108 ALA A CA 1
ATOM 810 C C . ALA A 1 108 ? -6.113 -14.603 19.575 1.00 83.38 108 ALA A C 1
ATOM 812 O O . ALA A 1 108 ? -4.911 -14.478 19.793 1.00 83.38 108 ALA A O 1
ATOM 813 N N . ARG A 1 109 ? -6.589 -15.642 18.871 1.00 81.69 109 ARG A N 1
ATOM 814 C CA . ARG A 1 109 ? -5.713 -16.662 18.268 1.00 81.69 109 ARG A CA 1
ATOM 815 C C . ARG A 1 109 ? -4.930 -16.175 17.053 1.00 81.69 109 ARG A C 1
ATOM 817 O O . ARG A 1 109 ? -3.837 -16.675 16.806 1.00 81.69 109 ARG A O 1
ATOM 824 N N . LEU A 1 110 ? -5.505 -15.274 16.259 1.00 73.62 110 LEU A N 1
ATOM 825 C CA . LEU A 1 110 ? -4.890 -14.809 15.015 1.00 73.62 110 LEU A CA 1
ATOM 826 C C . LEU A 1 110 ? -3.754 -13.815 15.265 1.00 73.62 110 LEU A C 1
ATOM 828 O O . LEU A 1 110 ? -2.794 -13.789 14.496 1.00 73.62 110 LEU A O 1
ATOM 832 N N . VAL A 1 111 ? -3.836 -13.033 16.342 1.00 66.31 111 VAL A N 1
ATOM 833 C CA . VAL A 1 111 ? -2.920 -11.916 16.586 1.00 66.31 111 VAL A CA 1
ATOM 834 C C . VAL A 1 111 ? -1.448 -12.358 16.718 1.00 66.31 111 VAL A C 1
ATOM 836 O O . VAL A 1 111 ? -0.602 -11.792 16.038 1.00 66.31 111 VAL A O 1
ATOM 839 N N . GLY A 1 112 ? -1.144 -13.477 17.387 1.00 55.38 112 GLY A N 1
ATOM 840 C CA . GLY A 1 112 ? 0.236 -13.995 17.519 1.00 55.38 112 GLY A CA 1
ATOM 841 C C . GLY A 1 112 ? 0.813 -14.743 16.301 1.00 55.38 112 GLY A C 1
ATOM 842 O O . GLY A 1 112 ? 1.886 -15.347 16.390 1.00 55.38 112 GLY A O 1
ATOM 843 N N . THR A 1 113 ? 0.100 -14.774 15.168 1.00 56.66 113 THR A N 1
ATOM 844 C CA . THR A 1 113 ? 0.564 -15.448 13.935 1.00 56.66 113 THR A CA 1
ATOM 845 C C . THR A 1 113 ? 1.143 -14.493 12.894 1.00 56.66 113 THR A C 1
ATOM 847 O O . THR A 1 113 ? 1.675 -14.948 11.879 1.00 56.66 113 THR A O 1
ATOM 850 N N . SER A 1 114 ? 1.083 -13.184 13.147 1.00 50.00 114 SER A N 1
ATOM 851 C CA . SER A 1 114 ? 1.663 -12.184 12.253 1.00 50.00 114 SER A CA 1
ATOM 852 C C . SER A 1 114 ? 3.201 -12.213 12.322 1.00 50.00 114 SER A C 1
ATOM 854 O O . SER A 1 114 ? 3.768 -12.509 13.377 1.00 50.00 114 SER A O 1
ATOM 856 N N . PRO A 1 115 ? 3.904 -11.968 11.203 1.00 51.31 115 PRO A N 1
ATOM 857 C CA . PRO A 1 115 ? 5.330 -11.650 11.209 1.00 51.31 115 PRO A CA 1
ATOM 858 C C . PRO A 1 115 ? 5.618 -10.461 12.128 1.00 51.31 115 PRO A C 1
ATOM 860 O O . PRO A 1 115 ? 5.081 -9.383 11.894 1.00 51.31 115 PRO A O 1
ATOM 863 N N . GLU A 1 116 ? 6.464 -10.632 13.137 1.00 47.59 116 GLU A N 1
ATOM 864 C CA . GLU A 1 116 ? 7.067 -9.497 13.843 1.00 47.59 116 GLU A CA 1
ATOM 865 C C . GLU A 1 116 ? 8.245 -8.999 12.997 1.00 47.59 116 GLU A C 1
ATOM 867 O O . GLU A 1 116 ? 9.047 -9.817 12.544 1.00 47.59 116 GLU A O 1
ATOM 872 N N . ALA A 1 117 ? 8.372 -7.697 12.736 1.00 43.66 117 ALA A N 1
ATOM 873 C CA . ALA A 1 117 ? 9.642 -7.164 12.255 1.00 43.66 117 ALA A CA 1
ATOM 874 C C . ALA A 1 117 ? 10.484 -6.828 13.492 1.00 43.66 117 ALA A C 1
ATOM 876 O O . ALA A 1 117 ? 10.115 -5.967 14.284 1.00 43.66 117 ALA A O 1
ATOM 877 N N . GLU A 1 118 ? 11.590 -7.538 13.719 1.00 43.88 118 GLU A N 1
ATOM 878 C CA . GLU A 1 118 ? 12.500 -7.135 14.791 1.00 43.88 118 GLU A CA 1
ATOM 879 C C . GLU A 1 118 ? 13.207 -5.830 14.394 1.00 43.88 118 GLU A C 1
ATOM 881 O O . GLU A 1 118 ? 13.954 -5.781 13.411 1.00 43.88 118 GLU A O 1
ATOM 886 N N . GLU A 1 119 ? 13.021 -4.778 15.194 1.00 41.50 119 GLU A N 1
ATOM 887 C CA . GLU A 1 119 ? 13.975 -3.674 15.274 1.00 41.50 119 GLU A CA 1
ATOM 888 C C . GLU A 1 119 ? 15.261 -4.227 15.901 1.00 41.50 119 GLU A C 1
ATOM 890 O O . GLU A 1 119 ? 15.379 -4.363 17.118 1.00 41.50 119 GLU A O 1
ATOM 895 N N . GLY A 1 120 ? 16.215 -4.625 15.058 1.00 37.88 120 GLY A N 1
ATOM 896 C CA . GLY A 1 120 ? 17.486 -5.192 15.498 1.00 37.88 120 GLY A CA 1
ATOM 897 C C . GLY A 1 120 ? 18.260 -4.236 16.407 1.00 37.88 120 GLY A C 1
ATOM 898 O O . GLY A 1 120 ? 18.931 -3.319 15.934 1.00 37.88 120 GLY A O 1
ATOM 899 N N . GLY A 1 121 ? 18.202 -4.488 17.712 1.00 36.78 121 GLY A N 1
ATOM 900 C CA . GLY A 1 121 ? 19.139 -3.970 18.695 1.00 36.78 121 GLY A CA 1
ATOM 901 C C . GLY A 1 121 ? 20.191 -5.025 19.016 1.00 36.78 121 GLY A C 1
ATOM 902 O O . GLY A 1 121 ? 19.887 -5.948 19.756 1.00 36.78 121 GLY A O 1
ATOM 903 N N . ASP A 1 122 ? 21.401 -4.891 18.467 1.00 37.66 122 ASP A N 1
ATOM 904 C CA . ASP A 1 122 ? 22.659 -5.131 19.192 1.00 37.66 122 ASP A CA 1
ATOM 905 C C . ASP A 1 122 ? 23.864 -4.641 18.368 1.00 37.66 122 ASP A C 1
ATOM 907 O O . ASP A 1 122 ? 23.891 -4.696 17.137 1.00 37.66 122 ASP A O 1
ATOM 911 N N . ASP A 1 123 ? 24.876 -4.167 19.080 1.00 37.34 123 ASP A N 1
ATOM 912 C CA . ASP A 1 123 ? 26.111 -3.485 18.682 1.00 37.34 123 ASP A CA 1
ATOM 913 C C . ASP A 1 123 ? 27.160 -4.355 17.941 1.00 37.34 123 ASP A C 1
ATOM 915 O O . ASP A 1 123 ? 28.346 -4.016 17.855 1.00 37.34 123 ASP A O 1
ATOM 919 N N . GLY A 1 124 ? 26.728 -5.447 17.312 1.00 34.69 124 GLY A N 1
ATOM 920 C CA . GLY A 1 124 ? 27.596 -6.440 16.687 1.00 34.69 124 GLY A CA 1
ATOM 921 C C . GLY A 1 124 ? 27.617 -6.408 15.160 1.00 34.69 124 GLY A C 1
ATOM 922 O O . GLY A 1 124 ? 27.105 -7.331 14.543 1.00 34.69 124 GLY A O 1
ATOM 923 N N . GLY A 1 125 ? 28.259 -5.395 14.564 1.00 31.22 125 GLY A N 1
ATOM 924 C CA . GLY A 1 125 ? 28.924 -5.449 13.248 1.00 31.22 125 GLY A CA 1
ATOM 925 C C . GLY A 1 125 ? 28.115 -5.887 12.008 1.00 31.22 125 GLY A C 1
ATOM 926 O O . GLY A 1 125 ? 27.604 -6.995 11.903 1.00 31.22 125 GLY A O 1
ATOM 927 N N . LEU A 1 126 ? 28.156 -5.045 10.969 1.00 37.38 126 LEU A N 1
ATOM 928 C CA . LEU A 1 126 ? 27.614 -5.194 9.600 1.00 37.38 126 LEU A CA 1
ATOM 929 C C . LEU A 1 126 ? 27.899 -6.525 8.853 1.00 37.38 126 LEU A C 1
ATOM 931 O O . LEU A 1 126 ? 27.496 -6.679 7.705 1.00 37.38 126 LEU A O 1
ATOM 935 N N . SER A 1 127 ? 28.588 -7.487 9.460 1.00 32.94 127 SER A N 1
ATOM 936 C CA . SER A 1 127 ? 29.003 -8.757 8.865 1.00 32.94 127 SER A CA 1
ATOM 937 C C . SER A 1 127 ? 27.965 -9.883 8.941 1.00 32.94 127 SER A C 1
ATOM 939 O O . SER A 1 127 ? 28.096 -10.828 8.178 1.00 32.94 127 SER A O 1
ATOM 941 N N . ARG A 1 128 ? 26.921 -9.809 9.785 1.00 32.91 128 ARG A N 1
ATOM 942 C CA . ARG A 1 128 ? 25.861 -10.851 9.814 1.00 32.91 128 ARG A CA 1
ATOM 943 C C . ARG A 1 128 ? 24.734 -10.625 8.790 1.00 32.91 128 ARG A C 1
ATOM 945 O O . ARG A 1 128 ? 23.891 -11.491 8.601 1.00 32.91 128 ARG A O 1
ATOM 952 N N . TRP A 1 129 ? 24.737 -9.474 8.116 1.00 39.66 129 TRP A N 1
ATOM 953 C CA . TRP A 1 129 ? 23.711 -9.044 7.154 1.00 39.66 129 TRP A CA 1
ATOM 954 C C . TRP A 1 129 ? 24.028 -9.400 5.692 1.00 39.66 129 TRP A C 1
ATOM 956 O O . TRP A 1 129 ? 23.212 -9.133 4.813 1.00 39.66 129 TRP A O 1
ATOM 966 N N . LEU A 1 130 ? 25.217 -9.947 5.420 1.00 35.34 130 LEU A N 1
ATOM 967 C CA . LEU A 1 130 ? 25.715 -10.220 4.065 1.00 35.34 130 LEU A CA 1
ATOM 968 C C . LEU A 1 130 ? 25.584 -11.685 3.633 1.00 35.34 130 LEU A C 1
ATOM 970 O O . LEU A 1 130 ? 25.748 -11.962 2.446 1.00 35.34 130 LEU A O 1
ATOM 974 N N . ASP A 1 131 ? 25.250 -12.596 4.547 1.00 31.25 131 ASP A N 1
ATOM 975 C CA . ASP A 1 131 ? 25.131 -14.015 4.223 1.00 31.25 131 ASP A CA 1
ATOM 976 C C . ASP A 1 131 ? 23.652 -14.380 3.991 1.00 31.25 131 ASP A C 1
ATOM 978 O O . ASP A 1 131 ? 22.857 -14.348 4.938 1.00 31.25 131 ASP A O 1
ATOM 982 N N . PRO A 1 132 ? 23.229 -14.718 2.754 1.00 37.59 132 PRO A N 1
ATOM 983 C CA . PRO A 1 132 ? 21.948 -15.386 2.556 1.00 37.59 132 PRO A CA 1
ATOM 984 C C . PRO A 1 132 ? 21.965 -16.732 3.304 1.00 37.59 132 PRO A C 1
ATOM 986 O O . PRO A 1 132 ? 23.023 -17.351 3.413 1.00 37.59 132 PRO A O 1
ATOM 989 N N . PRO A 1 133 ? 20.824 -17.210 3.834 1.00 42.69 133 PRO A N 1
ATOM 990 C CA . PRO A 1 133 ? 20.797 -18.471 4.557 1.00 42.69 133 PRO A CA 1
ATOM 991 C C . PRO A 1 133 ? 21.223 -19.618 3.635 1.00 42.69 133 PRO A C 1
ATOM 993 O O . PRO A 1 133 ? 20.524 -19.970 2.683 1.00 42.69 133 PRO A O 1
ATOM 996 N N . ASP A 1 134 ? 22.368 -20.221 3.953 1.00 43.78 134 ASP A N 1
ATOM 997 C CA . ASP A 1 134 ? 22.823 -21.496 3.410 1.00 43.78 134 ASP A CA 1
ATOM 998 C C . ASP A 1 134 ? 21.908 -22.612 3.930 1.00 43.78 134 ASP A C 1
ATOM 1000 O O . ASP A 1 134 ? 22.262 -23.337 4.855 1.00 43.78 134 ASP A O 1
ATOM 1004 N N . THR A 1 135 ? 20.679 -22.710 3.423 1.00 38.75 135 THR A N 1
ATOM 1005 C CA . THR A 1 135 ? 19.883 -23.949 3.342 1.00 38.75 135 THR A CA 1
ATOM 1006 C C . THR A 1 135 ? 18.503 -23.659 2.743 1.00 38.75 135 THR A C 1
ATOM 1008 O O . THR A 1 135 ? 17.775 -22.803 3.247 1.00 38.75 135 THR A O 1
ATOM 1011 N N . PRO A 1 136 ? 18.079 -24.399 1.703 1.00 43.69 136 PRO A N 1
ATOM 1012 C CA . PRO A 1 136 ? 16.705 -24.380 1.234 1.00 43.69 136 PRO A CA 1
ATOM 1013 C C . PRO A 1 136 ? 15.878 -25.296 2.140 1.00 43.69 136 PRO A C 1
ATOM 1015 O O . PRO A 1 136 ? 15.520 -26.405 1.749 1.00 43.69 136 PRO A O 1
ATOM 1018 N N . ASP A 1 137 ? 15.624 -24.861 3.372 1.00 37.53 137 ASP A N 1
ATOM 1019 C CA . ASP A 1 137 ? 14.655 -25.528 4.237 1.00 37.53 137 ASP A CA 1
ATOM 1020 C C . ASP A 1 137 ? 13.313 -24.796 4.151 1.00 37.53 137 ASP A C 1
ATOM 1022 O O . ASP A 1 137 ? 13.255 -23.569 4.023 1.00 37.53 137 ASP A O 1
ATOM 1026 N N . ALA A 1 138 ? 12.216 -25.548 4.205 1.00 40.62 138 ALA A N 1
ATOM 1027 C CA . ALA A 1 138 ? 10.838 -25.091 3.986 1.00 40.62 138 ALA A CA 1
ATOM 1028 C C . ALA A 1 138 ? 10.296 -24.121 5.073 1.00 40.62 138 ALA A C 1
ATOM 1030 O O . ALA A 1 138 ? 9.087 -23.987 5.251 1.00 40.62 138 ALA A O 1
ATOM 1031 N N . ALA A 1 139 ? 11.199 -23.444 5.791 1.00 39.12 139 ALA A N 1
ATOM 1032 C CA . ALA A 1 139 ? 10.982 -22.384 6.771 1.00 39.12 139 ALA A CA 1
ATOM 1033 C C . ALA A 1 139 ? 11.246 -20.963 6.212 1.00 39.12 139 ALA A C 1
ATOM 1035 O O . ALA A 1 139 ? 11.132 -19.980 6.946 1.00 39.12 139 ALA A O 1
ATOM 1036 N N . ALA A 1 140 ? 11.566 -20.823 4.921 1.00 41.59 140 ALA A N 1
ATOM 1037 C CA . ALA A 1 140 ? 11.454 -19.545 4.216 1.00 41.59 140 ALA A CA 1
ATOM 1038 C C . ALA A 1 140 ? 9.959 -19.165 4.105 1.00 41.59 140 ALA A C 1
ATOM 1040 O O . ALA A 1 140 ? 9.194 -19.875 3.465 1.00 41.59 140 ALA A O 1
ATOM 1041 N N . SER A 1 141 ? 9.421 -18.099 4.689 1.00 49.41 141 SER A N 1
ATOM 1042 C CA . SER A 1 141 ? 9.997 -16.973 5.414 1.00 49.41 141 SER A CA 1
ATOM 1043 C C . SER A 1 141 ? 8.891 -16.399 6.312 1.00 49.41 141 SER A C 1
ATOM 1045 O O . SER A 1 141 ? 7.936 -15.803 5.807 1.00 49.41 141 SER A O 1
ATOM 1047 N N . ARG A 1 142 ? 8.979 -16.553 7.641 1.00 47.84 142 ARG A N 1
ATOM 1048 C CA . ARG A 1 142 ? 8.068 -15.832 8.557 1.00 47.84 142 ARG A CA 1
ATOM 1049 C C . ARG A 1 142 ? 8.311 -14.318 8.519 1.00 47.84 142 ARG A C 1
ATOM 1051 O O . ARG A 1 142 ? 7.457 -13.577 8.967 1.00 47.84 142 ARG A O 1
ATOM 1058 N N . TYR A 1 143 ? 9.425 -13.869 7.945 1.00 55.09 143 TYR A N 1
ATOM 1059 C CA . TYR A 1 143 ? 9.880 -12.483 7.951 1.00 55.09 143 TYR A CA 1
ATOM 1060 C C . TYR A 1 143 ? 10.026 -11.942 6.528 1.00 55.09 143 TYR A C 1
ATOM 1062 O O . TYR A 1 143 ? 10.458 -12.660 5.625 1.00 55.09 143 TYR A O 1
ATOM 1070 N N . VAL A 1 144 ? 9.677 -10.670 6.335 1.00 63.84 144 VAL A N 1
ATOM 1071 C CA . VAL A 1 144 ? 9.848 -9.958 5.063 1.00 63.84 144 VAL A CA 1
ATOM 1072 C C . VAL A 1 144 ? 11.101 -9.097 5.161 1.00 63.84 144 VAL A C 1
ATOM 1074 O O . VAL A 1 144 ? 11.136 -8.136 5.923 1.00 63.84 144 VAL A O 1
ATOM 1077 N N . TRP A 1 145 ? 12.134 -9.430 4.388 1.00 72.06 145 TRP A N 1
ATOM 1078 C CA . TRP A 1 145 ? 13.350 -8.623 4.299 1.00 72.06 145 TRP A CA 1
ATOM 1079 C C . TRP A 1 145 ? 13.258 -7.664 3.107 1.00 72.06 145 TRP A C 1
ATOM 1081 O O . TRP A 1 145 ? 13.189 -8.097 1.957 1.00 72.06 145 TRP A O 1
ATOM 1091 N N . ALA A 1 146 ? 13.234 -6.359 3.387 1.00 77.62 146 ALA A N 1
ATOM 1092 C CA . ALA A 1 146 ? 13.117 -5.298 2.388 1.00 77.62 146 ALA A CA 1
ATOM 1093 C C . ALA A 1 146 ? 14.090 -4.148 2.722 1.00 77.62 146 ALA A C 1
ATOM 1095 O O . ALA A 1 146 ? 13.682 -3.151 3.315 1.00 77.62 146 ALA A O 1
ATOM 1096 N N . PRO A 1 147 ? 15.384 -4.255 2.363 1.00 79.19 147 PRO A N 1
ATOM 1097 C CA . PRO A 1 147 ? 16.424 -3.302 2.776 1.00 79.19 147 PRO A CA 1
ATOM 1098 C C . PRO A 1 147 ? 16.227 -1.894 2.193 1.00 79.19 147 PRO A C 1
ATOM 1100 O O . PRO A 1 147 ? 16.714 -0.917 2.752 1.00 79.19 147 PRO A O 1
ATOM 1103 N N . SER A 1 148 ? 15.511 -1.780 1.071 1.00 84.25 148 SER A N 1
ATOM 1104 C CA . SER A 1 148 ? 15.117 -0.503 0.458 1.00 84.25 148 SER A CA 1
ATOM 1105 C C . SER A 1 148 ? 13.661 -0.122 0.765 1.00 84.25 148 SER A C 1
ATOM 1107 O O . SER A 1 148 ? 13.152 0.868 0.244 1.00 84.25 148 SER A O 1
ATOM 1109 N N . GLY A 1 149 ? 12.997 -0.890 1.631 1.00 88.75 149 GLY A N 1
ATOM 1110 C CA . GLY A 1 149 ? 11.569 -0.807 1.896 1.00 88.75 149 GLY A CA 1
ATOM 1111 C C . GLY A 1 149 ? 10.707 -1.461 0.811 1.00 88.75 149 GLY A C 1
ATOM 1112 O O . GLY A 1 149 ? 11.166 -1.843 -0.265 1.00 88.75 149 GLY A O 1
ATOM 1113 N N . LEU A 1 150 ? 9.426 -1.618 1.121 1.00 91.06 150 LEU A N 1
ATOM 1114 C CA . LEU A 1 150 ? 8.424 -2.269 0.293 1.00 91.06 150 LEU A CA 1
ATOM 1115 C C . LEU A 1 150 ? 7.898 -1.313 -0.779 1.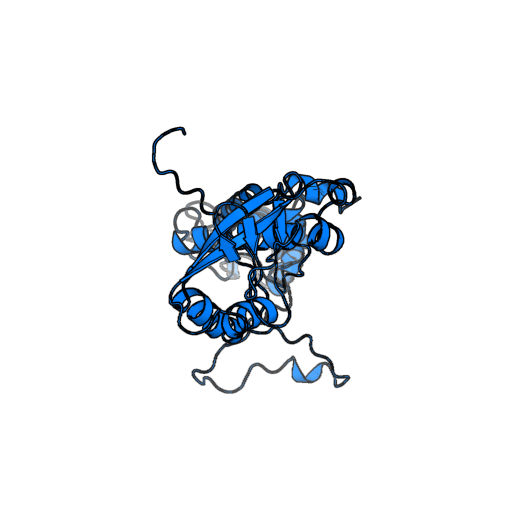00 91.06 150 LEU A C 1
ATOM 1117 O O . LEU A 1 150 ? 7.480 -0.189 -0.492 1.00 91.06 150 LEU A O 1
ATOM 1121 N N . PHE A 1 151 ? 7.859 -1.807 -2.014 1.00 93.94 151 PHE A N 1
ATOM 1122 C CA . PHE A 1 151 ? 7.225 -1.168 -3.163 1.00 93.94 151 PHE A CA 1
ATOM 1123 C C . PHE A 1 151 ? 6.374 -2.210 -3.909 1.00 93.94 151 PHE A C 1
ATOM 1125 O O . PHE A 1 151 ? 6.702 -3.400 -3.857 1.00 93.94 151 PHE A O 1
ATOM 1132 N N . PRO A 1 152 ? 5.271 -1.830 -4.586 1.00 94.44 152 PRO A N 1
ATOM 1133 C CA . PRO A 1 152 ? 4.450 -2.805 -5.293 1.00 94.44 152 PRO A CA 1
ATOM 1134 C C . PRO A 1 152 ? 5.237 -3.554 -6.371 1.00 94.44 152 PRO A C 1
ATOM 1136 O O . PRO A 1 152 ? 5.930 -2.944 -7.183 1.00 94.44 152 PRO A O 1
ATOM 1139 N N . ALA A 1 153 ? 5.064 -4.874 -6.427 1.00 92.25 153 ALA A N 1
ATOM 1140 C CA . ALA A 1 153 ? 5.593 -5.666 -7.527 1.00 92.25 153 ALA A CA 1
ATOM 1141 C C . ALA A 1 153 ? 4.955 -5.221 -8.863 1.00 92.25 153 ALA A C 1
ATOM 1143 O O . ALA A 1 153 ? 3.739 -4.972 -8.903 1.00 92.25 153 ALA A O 1
ATOM 1144 N N . PRO A 1 154 ? 5.739 -5.123 -9.951 1.00 94.06 154 PRO A N 1
ATOM 1145 C CA . PRO A 1 154 ? 5.243 -4.722 -11.259 1.00 94.06 154 PRO A CA 1
ATOM 1146 C C . PRO A 1 154 ? 4.425 -5.845 -11.910 1.00 94.06 154 PRO A C 1
ATOM 1148 O O . PRO A 1 154 ? 4.807 -7.011 -11.868 1.00 94.06 154 PRO A O 1
ATOM 1151 N N . TYR A 1 155 ? 3.323 -5.478 -12.561 1.00 94.00 155 TYR A N 1
ATOM 1152 C CA . TYR A 1 155 ? 2.494 -6.379 -13.362 1.00 94.00 155 TYR A CA 1
ATOM 1153 C C . TYR A 1 155 ? 2.245 -5.790 -14.753 1.00 94.00 155 TYR A C 1
ATOM 1155 O O . TYR A 1 155 ? 2.206 -4.563 -14.912 1.00 94.00 155 TYR A O 1
ATOM 1163 N N . PRO A 1 156 ? 1.978 -6.633 -15.765 1.00 92.50 156 PRO A N 1
ATOM 1164 C CA . PRO A 1 156 ? 1.424 -6.152 -17.019 1.00 92.50 156 PRO A CA 1
ATOM 1165 C C . PRO A 1 156 ? 0.096 -5.424 -16.729 1.00 92.50 156 PRO A C 1
ATOM 1167 O O . PRO A 1 156 ? -0.722 -5.951 -15.968 1.00 92.50 156 PRO A O 1
ATOM 1170 N N . PRO A 1 157 ? -0.178 -4.241 -17.317 1.00 83.69 157 PRO A N 1
ATOM 1171 C CA . PRO A 1 157 ? -1.303 -3.396 -16.905 1.00 83.69 157 PRO A CA 1
ATOM 1172 C C . PRO A 1 157 ? -2.693 -4.040 -16.943 1.00 83.69 157 PRO A C 1
ATOM 1174 O O . PRO A 1 157 ? -3.602 -3.506 -16.317 1.00 83.69 157 PRO A O 1
ATOM 1177 N N . GLN A 1 158 ? -2.882 -5.138 -17.680 1.00 86.19 158 GLN A N 1
ATOM 1178 C CA . GLN A 1 158 ? -4.151 -5.873 -17.774 1.00 86.19 158 GLN A CA 1
ATOM 1179 C C . GLN A 1 158 ? -4.124 -7.246 -17.082 1.00 86.19 158 GLN A C 1
ATOM 1181 O O . GLN A 1 158 ? -5.107 -7.974 -17.143 1.00 86.19 158 GLN A O 1
ATOM 1186 N N . ALA A 1 159 ? -3.019 -7.600 -16.425 1.00 91.81 159 ALA A N 1
ATOM 1187 C CA . ALA A 1 159 ? -2.807 -8.913 -15.818 1.00 91.81 159 ALA A CA 1
ATOM 1188 C C . ALA A 1 159 ? -2.618 -8.839 -14.294 1.00 91.81 159 ALA A C 1
ATOM 1190 O O . ALA A 1 159 ? -2.069 -9.761 -13.697 1.00 91.81 159 ALA A O 1
ATOM 1191 N N . VAL A 1 160 ? -3.060 -7.751 -13.651 1.00 91.88 160 VAL A N 1
ATOM 1192 C CA . VAL A 1 160 ? -3.023 -7.632 -12.187 1.00 91.88 160 VAL A CA 1
ATOM 1193 C C . VAL A 1 160 ? -4.090 -8.558 -11.590 1.00 91.88 160 VAL A C 1
ATOM 1195 O O . VAL A 1 160 ? -5.274 -8.376 -11.884 1.00 91.88 160 VAL A O 1
ATOM 1198 N N . PRO A 1 161 ? -3.730 -9.542 -10.748 1.00 93.88 161 PRO A N 1
ATOM 1199 C CA . PRO A 1 161 ? -4.715 -10.423 -10.133 1.00 93.88 161 PRO A CA 1
ATOM 1200 C C . PRO A 1 161 ? -5.667 -9.641 -9.220 1.00 93.88 161 PRO A C 1
ATOM 1202 O O . PRO A 1 161 ? -5.222 -8.827 -8.411 1.00 93.88 161 PRO A O 1
ATOM 1205 N N . GLY A 1 162 ? -6.971 -9.934 -9.275 1.00 91.81 162 GLY A N 1
ATOM 1206 C CA . GLY A 1 162 ? -7.983 -9.230 -8.469 1.00 91.81 162 GLY A CA 1
ATOM 1207 C C . GLY A 1 162 ? -7.683 -9.241 -6.965 1.00 91.81 162 GLY A C 1
ATOM 1208 O O . GLY A 1 162 ? -7.743 -8.200 -6.318 1.00 91.81 162 GLY A O 1
ATOM 1209 N N . ARG A 1 163 ? -7.217 -10.381 -6.436 1.00 91.50 163 ARG A N 1
ATOM 1210 C CA . ARG A 1 163 ? -6.790 -10.511 -5.032 1.00 91.50 163 ARG A CA 1
ATOM 1211 C C . ARG A 1 163 ? -5.683 -9.521 -4.655 1.00 91.50 163 ARG A C 1
ATOM 1213 O O . ARG A 1 163 ? -5.688 -9.004 -3.547 1.00 91.50 163 ARG A O 1
ATOM 1220 N N . VAL A 1 164 ? -4.740 -9.236 -5.557 1.00 91.31 164 VAL A N 1
ATOM 1221 C CA . VAL A 1 164 ? -3.665 -8.260 -5.304 1.00 91.31 164 VAL A CA 1
ATOM 1222 C C . VAL A 1 164 ? -4.257 -6.859 -5.165 1.00 91.31 164 VAL A C 1
ATOM 1224 O O . VAL A 1 164 ? -3.929 -6.149 -4.219 1.00 91.31 164 VAL A O 1
ATOM 1227 N N . VAL A 1 165 ? -5.172 -6.480 -6.061 1.00 93.44 165 VAL A N 1
ATOM 1228 C CA . VAL A 1 165 ? -5.879 -5.189 -6.009 1.00 93.44 165 VAL A CA 1
ATOM 1229 C C . VAL A 1 165 ? -6.654 -5.044 -4.694 1.00 93.44 165 VAL A C 1
ATOM 1231 O O . VAL A 1 165 ? -6.569 -4.008 -4.035 1.00 93.44 165 VAL A O 1
ATOM 1234 N N . GLU A 1 166 ? -7.361 -6.093 -4.272 1.00 89.69 166 GLU A N 1
ATOM 1235 C CA . GLU A 1 166 ? -8.082 -6.130 -2.994 1.00 89.69 166 GLU A CA 1
ATOM 1236 C C . GLU A 1 166 ? -7.140 -6.013 -1.790 1.00 89.69 166 GLU A C 1
ATOM 1238 O O . GLU A 1 166 ? -7.420 -5.234 -0.880 1.00 89.69 166 GLU A O 1
ATOM 1243 N N . CYS A 1 167 ? -5.995 -6.707 -1.801 1.00 91.25 167 CYS A N 1
ATOM 1244 C CA . CYS A 1 167 ? -4.977 -6.589 -0.756 1.00 91.25 167 CYS A CA 1
ATOM 1245 C C . CYS A 1 167 ? -4.413 -5.165 -0.657 1.00 91.25 167 CYS A C 1
ATOM 1247 O O . CYS A 1 167 ? -4.270 -4.654 0.449 1.00 91.25 167 CYS A O 1
ATOM 1249 N N . PHE A 1 168 ? -4.138 -4.494 -1.781 1.00 95.25 168 PHE A N 1
ATOM 1250 C CA . PHE A 1 168 ? -3.685 -3.099 -1.757 1.00 95.25 168 PHE A CA 1
ATOM 1251 C C . PHE A 1 168 ? -4.765 -2.148 -1.238 1.00 95.25 168 PHE A C 1
ATOM 1253 O O . PHE A 1 168 ? -4.459 -1.252 -0.452 1.00 95.25 168 PHE A O 1
ATOM 1260 N N . ARG A 1 169 ? -6.033 -2.361 -1.610 1.00 94.12 169 ARG A N 1
ATOM 1261 C CA . ARG A 1 169 ? -7.154 -1.594 -1.046 1.00 94.12 169 ARG A CA 1
ATOM 1262 C C . ARG A 1 169 ? -7.282 -1.809 0.460 1.00 94.12 169 ARG A C 1
ATOM 1264 O O . ARG A 1 169 ? -7.465 -0.844 1.197 1.00 94.12 169 ARG A O 1
ATOM 1271 N N . LEU A 1 170 ? -7.145 -3.049 0.925 1.00 90.56 170 LEU A N 1
ATOM 1272 C CA . LEU A 1 170 ? -7.130 -3.367 2.351 1.00 90.56 170 LEU A CA 1
ATOM 1273 C C . LEU A 1 170 ? -5.954 -2.687 3.062 1.00 90.56 170 LEU A C 1
ATOM 1275 O O . LEU A 1 170 ? -6.173 -2.045 4.084 1.00 90.56 170 LEU A O 1
ATOM 1279 N N . LEU A 1 171 ? -4.743 -2.754 2.502 1.00 91.81 171 LEU A N 1
ATOM 1280 C CA . LEU A 1 171 ? -3.564 -2.066 3.035 1.00 91.81 171 LEU A CA 1
ATOM 1281 C C . LEU A 1 171 ? -3.821 -0.560 3.173 1.00 91.81 171 LEU A C 1
ATOM 1283 O O . LEU A 1 171 ? -3.567 0.005 4.231 1.00 91.81 171 LEU A O 1
ATOM 1287 N N . GLY A 1 172 ? -4.415 0.071 2.156 1.00 92.31 172 GLY A N 1
ATOM 1288 C CA . GLY A 1 172 ? -4.834 1.470 2.221 1.00 92.31 172 GLY A CA 1
ATOM 1289 C C . GLY A 1 172 ? -5.769 1.762 3.398 1.00 92.31 172 GLY A C 1
ATOM 1290 O O . GLY A 1 172 ? -5.516 2.693 4.161 1.00 92.31 172 GLY A O 1
ATOM 1291 N N . ARG A 1 173 ? -6.811 0.939 3.592 1.00 89.75 173 ARG A N 1
ATOM 1292 C CA . ARG A 1 173 ? -7.745 1.072 4.729 1.00 89.75 173 ARG A CA 1
ATOM 1293 C C . ARG A 1 173 ? -7.031 0.934 6.070 1.00 89.75 173 ARG A C 1
ATOM 1295 O O . ARG A 1 173 ? -7.262 1.748 6.959 1.00 89.75 173 ARG A O 1
ATOM 1302 N N . VAL A 1 174 ? -6.162 -0.071 6.205 1.00 88.81 174 VAL A N 1
ATOM 1303 C CA . VAL A 1 174 ? -5.375 -0.324 7.423 1.00 88.81 174 VAL A CA 1
ATOM 1304 C C . VAL A 1 174 ? -4.476 0.870 7.732 1.00 88.81 174 VAL A C 1
ATOM 1306 O O . VAL A 1 174 ? -4.502 1.376 8.847 1.00 88.81 174 VAL A O 1
ATOM 1309 N N . MET A 1 175 ? -3.753 1.391 6.739 1.00 89.50 175 MET A N 1
ATOM 1310 C CA . MET A 1 175 ? -2.896 2.569 6.901 1.00 89.50 175 MET A CA 1
ATOM 1311 C C . MET A 1 175 ? -3.689 3.822 7.294 1.00 89.50 175 MET A C 1
ATOM 1313 O O . MET A 1 175 ? -3.305 4.532 8.223 1.00 89.50 175 MET A O 1
ATOM 1317 N N . GLY A 1 176 ? -4.815 4.089 6.623 1.00 86.94 176 GLY A N 1
ATOM 1318 C CA . GLY A 1 176 ? -5.685 5.220 6.956 1.00 86.94 176 GLY A CA 1
ATOM 1319 C C . GLY A 1 176 ? -6.255 5.105 8.371 1.00 86.94 176 GLY A C 1
ATOM 1320 O O . GLY A 1 176 ? -6.291 6.088 9.114 1.00 86.94 176 GLY A O 1
ATOM 1321 N N . LYS A 1 177 ? -6.641 3.890 8.779 1.00 84.62 177 LYS A N 1
ATOM 1322 C CA . LYS A 1 177 ? -7.139 3.612 10.129 1.00 84.62 177 LYS A CA 1
ATOM 1323 C C . LYS A 1 177 ? -6.042 3.743 11.186 1.00 84.62 177 LYS A C 1
ATOM 1325 O O . LYS A 1 177 ? -6.305 4.313 12.238 1.00 84.62 177 LYS A O 1
ATOM 1330 N N . ALA A 1 178 ? -4.819 3.311 10.888 1.00 84.56 178 ALA A N 1
ATOM 1331 C CA . ALA A 1 178 ? -3.656 3.472 11.758 1.00 84.56 178 ALA A CA 1
ATOM 1332 C C . ALA A 1 178 ? -3.331 4.926 12.065 1.00 84.56 178 ALA A C 1
ATOM 1334 O O . ALA A 1 178 ? -3.158 5.285 13.231 1.00 84.56 178 ALA A O 1
ATOM 1335 N N . LEU A 1 179 ? -3.376 5.790 11.055 1.00 82.31 179 LEU A N 1
ATOM 1336 C CA . LEU A 1 179 ? -3.218 7.226 11.264 1.00 82.31 179 LEU A CA 1
ATOM 1337 C C . LEU A 1 179 ? -4.364 7.820 12.093 1.00 82.31 179 LEU A C 1
ATOM 1339 O O . LEU A 1 179 ? -4.122 8.625 12.992 1.00 82.31 179 LEU A O 1
ATOM 1343 N N . LEU A 1 180 ? -5.606 7.412 11.818 1.00 79.12 180 LEU A N 1
ATOM 1344 C CA . LEU A 1 180 ? -6.794 7.905 12.519 1.00 79.12 180 LEU A CA 1
ATOM 1345 C C . LEU A 1 180 ? -6.812 7.506 14.002 1.00 79.12 180 LEU A C 1
ATOM 1347 O O . LEU A 1 180 ? -7.180 8.318 14.853 1.00 79.12 180 LEU A O 1
ATOM 1351 N N . ASP A 1 181 ? -6.378 6.284 14.305 1.00 77.38 181 ASP A N 1
ATOM 1352 C CA . ASP A 1 181 ? -6.303 5.744 15.666 1.00 77.38 181 ASP A CA 1
ATOM 1353 C C . ASP A 1 181 ? -4.981 6.094 16.378 1.00 77.38 181 ASP A C 1
ATOM 1355 O O . ASP A 1 181 ? -4.802 5.733 17.542 1.00 77.38 181 ASP A O 1
ATOM 1359 N N . GLN A 1 182 ? -4.072 6.818 15.706 1.00 77.75 182 GLN A N 1
ATOM 1360 C CA . GLN A 1 182 ? -2.735 7.176 16.199 1.00 77.75 182 GLN A CA 1
ATOM 1361 C C . GLN A 1 182 ? -1.930 5.959 16.664 1.00 77.75 182 GLN A C 1
ATOM 1363 O O . GLN A 1 182 ? -1.350 5.941 17.754 1.00 77.75 182 GLN A O 1
ATOM 1368 N N . ARG A 1 183 ? -1.916 4.919 15.830 1.00 77.69 183 ARG A N 1
ATOM 1369 C CA . ARG A 1 183 ? -1.140 3.704 16.064 1.00 77.69 183 ARG A CA 1
ATOM 1370 C C . ARG A 1 183 ? -0.055 3.585 15.000 1.00 77.69 183 ARG A C 1
ATOM 1372 O O . ARG A 1 183 ? -0.382 3.704 13.817 1.00 77.69 183 ARG A O 1
ATOM 1379 N N . PRO A 1 184 ? 1.214 3.373 15.386 1.00 77.94 184 PRO A N 1
ATOM 1380 C CA . PRO A 1 184 ? 2.253 3.097 14.411 1.00 77.94 184 PRO A CA 1
ATOM 1381 C C . PRO A 1 184 ? 1.920 1.783 13.704 1.00 77.94 184 PRO A C 1
ATOM 1383 O O . PRO A 1 184 ? 1.528 0.805 14.340 1.00 77.94 184 PRO A O 1
ATOM 1386 N N . LEU A 1 185 ? 2.035 1.792 12.380 1.00 79.31 185 LEU A N 1
ATOM 1387 C CA . LEU A 1 185 ? 1.959 0.589 11.572 1.00 79.31 185 LEU A CA 1
ATOM 1388 C C . LEU A 1 185 ? 3.385 0.225 11.177 1.00 79.31 185 LEU A C 1
ATOM 1390 O O . LEU A 1 185 ? 4.050 1.009 10.499 1.00 79.31 185 LEU A O 1
ATOM 1394 N N . ASP A 1 186 ? 3.827 -0.952 11.594 1.00 76.44 186 ASP A N 1
ATOM 1395 C CA . ASP A 1 186 ? 5.158 -1.459 11.284 1.00 76.44 186 ASP A CA 1
ATOM 1396 C C . ASP A 1 186 ? 5.189 -2.075 9.877 1.00 76.44 186 ASP A C 1
ATOM 1398 O O . ASP A 1 186 ? 5.116 -3.285 9.670 1.00 76.44 186 ASP A O 1
ATOM 1402 N N . VAL A 1 187 ? 5.165 -1.200 8.870 1.00 81.75 187 VAL A N 1
ATOM 1403 C CA . VAL A 1 187 ? 5.302 -1.575 7.462 1.00 81.75 187 VAL A CA 1
ATOM 1404 C C . VAL A 1 187 ? 6.429 -0.731 6.870 1.00 81.75 187 VAL A C 1
ATOM 1406 O O . VAL A 1 187 ? 6.237 0.472 6.658 1.00 81.75 187 VAL A O 1
ATOM 1409 N N . PRO A 1 188 ? 7.596 -1.326 6.568 1.00 85.44 188 PRO A N 1
ATOM 1410 C CA . PRO A 1 188 ? 8.751 -0.587 6.078 1.00 85.44 188 PRO A CA 1
ATOM 1411 C C . PRO A 1 188 ? 8.550 -0.237 4.602 1.00 85.44 188 PRO A C 1
ATOM 1413 O O . PRO A 1 188 ? 9.032 -0.944 3.725 1.00 85.44 188 PRO A O 1
ATOM 1416 N N . LEU A 1 189 ? 7.794 0.815 4.286 1.00 89.44 189 LEU A N 1
ATOM 1417 C CA . LEU A 1 189 ? 7.589 1.261 2.903 1.00 89.44 189 LEU A CA 1
ATOM 1418 C C . LEU A 1 189 ? 8.855 1.922 2.350 1.00 89.44 189 LEU A C 1
ATOM 1420 O O . LEU A 1 189 ? 9.584 2.599 3.075 1.00 89.44 189 LEU A O 1
ATOM 1424 N N . SER A 1 190 ? 9.104 1.767 1.050 1.00 93.06 190 SER A N 1
ATOM 1425 C CA . SER A 1 190 ? 10.217 2.469 0.413 1.00 93.06 190 SER A CA 1
ATOM 1426 C C . SER A 1 190 ? 10.001 3.983 0.402 1.00 93.06 190 SER A C 1
ATOM 1428 O O 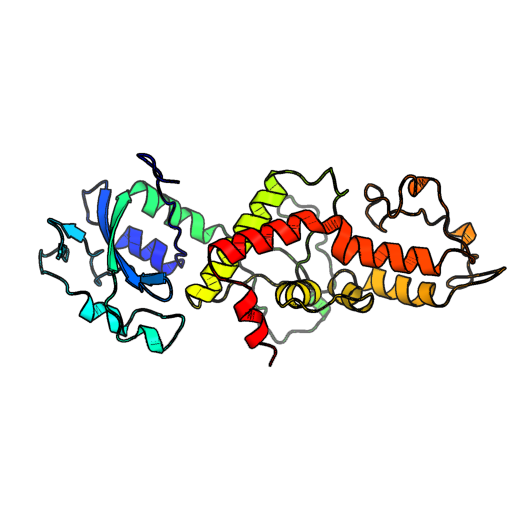. SER A 1 190 ? 8.867 4.474 0.376 1.00 93.06 190 SER A O 1
ATOM 1430 N N . ALA A 1 191 ? 11.090 4.754 0.348 1.00 92.56 191 ALA A N 1
ATOM 1431 C CA . ALA A 1 191 ? 10.999 6.211 0.231 1.00 92.56 191 ALA A CA 1
ATOM 1432 C C . ALA A 1 191 ? 10.217 6.640 -1.028 1.00 92.56 191 ALA A C 1
ATOM 1434 O O . ALA A 1 191 ? 9.431 7.584 -0.974 1.00 92.56 191 ALA A O 1
ATOM 1435 N N . ALA A 1 192 ? 10.350 5.896 -2.135 1.00 94.44 192 ALA A N 1
ATOM 1436 C CA . ALA A 1 192 ? 9.562 6.111 -3.349 1.00 94.44 192 ALA A CA 1
ATOM 1437 C C . ALA A 1 192 ? 8.054 5.906 -3.109 1.00 94.44 192 ALA A C 1
ATOM 1439 O O . ALA A 1 192 ? 7.238 6.687 -3.598 1.00 94.44 192 ALA A O 1
ATOM 1440 N N . MET A 1 193 ? 7.671 4.890 -2.326 1.00 93.25 193 MET A N 1
ATOM 1441 C CA . MET A 1 193 ? 6.273 4.666 -1.953 1.00 93.25 193 MET A CA 1
ATOM 1442 C C . MET A 1 193 ? 5.731 5.826 -1.110 1.00 93.25 193 MET A C 1
ATOM 1444 O O . MET A 1 193 ? 4.665 6.357 -1.419 1.00 93.25 193 MET A O 1
ATOM 1448 N N . PHE A 1 194 ? 6.470 6.265 -0.084 1.00 90.25 194 PHE A N 1
ATOM 1449 C CA . PHE A 1 194 ? 6.070 7.404 0.751 1.00 90.25 194 PHE A CA 1
ATOM 1450 C C . PHE A 1 194 ? 5.903 8.688 -0.057 1.00 90.25 194 PHE A C 1
ATOM 1452 O O . PHE A 1 194 ? 4.858 9.335 0.030 1.00 90.25 194 PHE A O 1
ATOM 1459 N N . LYS A 1 195 ? 6.897 9.011 -0.887 1.00 92.75 195 LYS A N 1
ATOM 1460 C CA . LYS A 1 195 ? 6.882 10.166 -1.785 1.00 92.75 195 LYS A CA 1
ATOM 1461 C C . LYS A 1 195 ? 5.653 10.155 -2.701 1.00 92.75 195 LYS A C 1
ATOM 1463 O O . LYS A 1 195 ? 4.953 11.158 -2.824 1.00 92.75 195 LYS A O 1
ATOM 1468 N N . TRP A 1 196 ? 5.321 8.992 -3.266 1.00 92.75 196 TRP A N 1
ATOM 1469 C CA . TRP A 1 196 ? 4.104 8.827 -4.059 1.00 92.75 196 TRP A CA 1
ATOM 1470 C C . TRP A 1 196 ? 2.825 9.076 -3.242 1.00 92.75 196 TRP A C 1
ATOM 1472 O O . TRP A 1 196 ? 1.925 9.772 -3.716 1.00 92.75 196 TRP A O 1
ATOM 1482 N N . MET A 1 197 ? 2.735 8.550 -2.014 1.00 88.50 197 MET A N 1
ATOM 1483 C CA . MET A 1 197 ? 1.546 8.719 -1.165 1.00 88.50 197 MET A CA 1
ATOM 1484 C C . MET A 1 197 ? 1.279 10.179 -0.786 1.00 88.50 197 MET A C 1
ATOM 1486 O O . MET A 1 197 ? 0.121 10.595 -0.744 1.00 88.50 197 MET A O 1
ATOM 1490 N N . VAL A 1 198 ? 2.328 10.967 -0.535 1.00 87.12 198 VAL A N 1
ATOM 1491 C CA . VAL A 1 198 ? 2.185 12.403 -0.228 1.00 87.12 198 VAL A CA 1
ATOM 1492 C C . VAL A 1 198 ? 1.929 13.259 -1.475 1.00 87.12 198 VAL A C 1
ATOM 1494 O O . VAL A 1 198 ? 1.670 14.454 -1.362 1.00 87.12 198 VAL A O 1
ATOM 1497 N N . GLY A 1 199 ? 1.920 12.649 -2.666 1.00 88.56 199 GLY A N 1
ATOM 1498 C CA . GLY A 1 199 ? 1.614 13.318 -3.931 1.00 88.56 199 GLY A CA 1
ATOM 1499 C C . GLY A 1 199 ? 2.812 14.005 -4.584 1.00 88.56 199 GLY A C 1
ATOM 1500 O O . GLY A 1 199 ? 2.626 14.797 -5.509 1.00 88.56 199 GLY A O 1
ATOM 1501 N N . GLU A 1 200 ? 4.031 13.706 -4.140 1.00 90.75 200 GLU A N 1
ATOM 1502 C CA . GLU A 1 200 ? 5.243 14.210 -4.774 1.00 90.75 200 GLU A CA 1
ATOM 1503 C C . GLU A 1 200 ? 5.569 13.431 -6.062 1.00 90.75 200 GLU A C 1
ATOM 1505 O O . GLU A 1 200 ? 5.385 12.210 -6.137 1.00 90.75 200 GLU A O 1
ATOM 1510 N N . PRO A 1 201 ? 6.076 14.110 -7.107 1.00 93.25 201 PRO A N 1
ATOM 1511 C CA . PRO A 1 201 ? 6.409 13.460 -8.366 1.00 93.25 201 PRO A CA 1
ATOM 1512 C C . PRO A 1 201 ? 7.633 12.549 -8.217 1.00 93.25 201 PRO A C 1
ATOM 1514 O O . PRO A 1 201 ? 8.689 12.972 -7.741 1.00 93.25 201 PRO A O 1
ATOM 1517 N N . LEU A 1 202 ? 7.511 11.309 -8.693 1.00 96.50 202 LEU A N 1
ATOM 1518 C CA . LEU A 1 202 ? 8.643 10.390 -8.795 1.00 96.50 202 LEU A CA 1
ATOM 1519 C C . LEU A 1 202 ? 9.503 10.698 -10.026 1.00 96.50 202 LEU A C 1
ATOM 1521 O O . LEU A 1 202 ? 9.041 11.225 -11.039 1.00 96.50 202 LEU A O 1
ATOM 1525 N N . SER A 1 203 ? 10.768 10.327 -9.918 1.00 97.19 203 SER A N 1
ATOM 1526 C CA . SER A 1 203 ? 11.833 10.525 -10.889 1.00 97.19 203 SER A CA 1
ATOM 1527 C C . SER A 1 203 ? 12.671 9.253 -11.019 1.00 97.19 203 SER A C 1
ATOM 1529 O O . SER A 1 203 ? 12.549 8.324 -10.223 1.00 97.19 203 SER A O 1
ATOM 1531 N N . MET A 1 204 ? 13.588 9.227 -11.985 1.00 97.31 204 MET A N 1
ATOM 1532 C CA . MET A 1 204 ? 14.542 8.125 -12.132 1.00 97.31 204 MET A CA 1
ATOM 1533 C C . MET A 1 204 ? 15.381 7.882 -10.863 1.00 97.31 204 MET A C 1
ATOM 1535 O O . MET A 1 204 ? 15.705 6.736 -10.568 1.00 97.31 204 MET A O 1
ATOM 1539 N N . HIS A 1 205 ? 15.701 8.924 -10.086 1.00 97.31 205 HIS A N 1
ATOM 1540 C CA . HIS A 1 205 ? 16.460 8.777 -8.838 1.00 97.31 205 HIS A CA 1
ATOM 1541 C C . HIS A 1 205 ? 15.714 7.958 -7.784 1.00 97.31 205 HIS A C 1
ATOM 1543 O O . HIS A 1 205 ? 16.343 7.265 -6.990 1.00 97.31 205 HIS A O 1
ATOM 1549 N N . ASP A 1 206 ? 14.381 7.965 -7.820 1.00 97.81 206 ASP A N 1
ATOM 1550 C CA . ASP A 1 206 ? 13.564 7.209 -6.875 1.00 97.81 206 ASP A CA 1
ATOM 1551 C C . ASP A 1 206 ? 13.654 5.686 -7.116 1.00 97.81 206 ASP A C 1
ATOM 1553 O O . ASP A 1 206 ? 13.329 4.907 -6.221 1.00 97.81 206 ASP A O 1
ATOM 1557 N N . VAL A 1 207 ? 14.186 5.240 -8.268 1.00 97.00 207 VAL A N 1
ATOM 1558 C CA . VAL A 1 207 ? 14.512 3.821 -8.513 1.00 97.00 207 VAL A CA 1
ATOM 1559 C C . VAL A 1 207 ? 15.561 3.318 -7.520 1.00 97.00 207 VAL A C 1
ATOM 1561 O O . VAL A 1 207 ? 15.500 2.159 -7.129 1.00 97.00 207 VAL A O 1
ATOM 1564 N N . ALA A 1 208 ? 16.460 4.177 -7.023 1.00 96.06 208 ALA A N 1
ATOM 1565 C CA . ALA A 1 208 ? 17.448 3.800 -6.007 1.00 96.06 208 ALA A CA 1
ATOM 1566 C C . ALA A 1 208 ? 16.811 3.317 -4.691 1.00 96.06 208 ALA A C 1
ATOM 1568 O O . ALA A 1 208 ? 17.455 2.614 -3.919 1.00 96.06 208 ALA A O 1
ATOM 1569 N N . HIS A 1 209 ? 15.552 3.686 -4.436 1.00 94.25 209 HIS A N 1
ATOM 1570 C CA . HIS A 1 209 ? 14.785 3.265 -3.265 1.00 94.25 209 HIS A CA 1
ATOM 1571 C C . HIS A 1 209 ? 13.910 2.034 -3.529 1.00 94.25 209 HIS A C 1
ATOM 1573 O O . HIS A 1 209 ? 13.174 1.615 -2.647 1.00 94.25 209 HIS A O 1
ATOM 1579 N N . VAL A 1 210 ? 13.952 1.465 -4.732 1.00 93.12 210 VAL A N 1
ATOM 1580 C CA . VAL A 1 210 ? 13.185 0.265 -5.101 1.00 93.12 210 VAL A CA 1
ATOM 1581 C C . VAL A 1 210 ? 14.129 -0.849 -5.539 1.00 93.12 210 VAL A C 1
ATOM 1583 O O . VAL A 1 210 ? 14.003 -1.977 -5.079 1.00 93.12 210 VAL A O 1
ATOM 1586 N N . ASP A 1 211 ? 15.090 -0.515 -6.398 1.00 93.75 211 ASP A N 1
ATOM 1587 C CA . ASP A 1 211 ? 16.087 -1.424 -6.952 1.00 93.75 211 ASP A CA 1
ATOM 1588 C C . ASP A 1 211 ? 17.414 -0.658 -7.173 1.00 93.75 211 ASP A C 1
ATOM 1590 O O . ASP A 1 211 ? 17.650 -0.080 -8.245 1.00 93.75 211 ASP A O 1
ATOM 1594 N N . PRO A 1 212 ? 18.284 -0.585 -6.142 1.00 94.56 212 PRO A N 1
ATOM 1595 C CA . PRO A 1 212 ? 19.572 0.101 -6.244 1.00 94.56 212 PRO A CA 1
ATOM 1596 C C . PRO A 1 212 ? 20.489 -0.437 -7.366 1.00 94.56 212 PRO A C 1
ATOM 1598 O O . PRO A 1 212 ? 21.081 0.384 -8.079 1.00 94.56 212 PRO A O 1
ATOM 1601 N N . PRO A 1 213 ? 20.619 -1.765 -7.583 1.00 94.25 213 PRO A N 1
ATOM 1602 C CA . PRO A 1 213 ? 21.370 -2.311 -8.718 1.00 94.25 213 PRO A CA 1
ATOM 1603 C C . PRO A 1 213 ? 20.850 -1.856 -10.089 1.00 94.25 213 PRO A C 1
ATOM 1605 O O . PRO A 1 213 ? 21.642 -1.453 -10.954 1.00 94.25 213 PRO A O 1
ATOM 1608 N N . LEU A 1 214 ? 19.529 -1.869 -10.295 1.00 95.31 214 LEU A N 1
ATOM 1609 C CA . LEU A 1 214 ? 18.928 -1.387 -11.538 1.00 95.31 214 LEU A CA 1
ATOM 1610 C C . LEU A 1 214 ? 19.184 0.107 -11.722 1.00 95.31 214 LEU A C 1
ATOM 1612 O O . LEU A 1 214 ? 19.595 0.526 -12.803 1.00 95.31 214 LEU A O 1
ATOM 1616 N N . TYR A 1 215 ? 19.013 0.911 -10.670 1.00 97.00 215 TYR A N 1
ATOM 1617 C CA . TYR A 1 215 ? 19.311 2.343 -10.719 1.00 97.00 215 TYR A CA 1
ATOM 1618 C C . TYR A 1 215 ? 20.756 2.623 -11.156 1.00 97.00 215 TYR A C 1
ATOM 1620 O O . TYR A 1 215 ? 20.979 3.458 -12.035 1.00 97.00 215 TYR A O 1
ATOM 1628 N N . ALA A 1 216 ? 21.739 1.897 -10.611 1.00 96.31 216 ALA A N 1
ATOM 1629 C CA . ALA A 1 216 ? 23.140 2.042 -11.007 1.00 96.31 216 ALA A CA 1
ATOM 1630 C C . ALA A 1 216 ? 23.350 1.747 -12.503 1.00 96.31 216 ALA A C 1
ATOM 1632 O O . ALA A 1 216 ? 24.068 2.480 -13.188 1.00 96.31 216 ALA A O 1
ATOM 1633 N N . THR A 1 217 ? 22.685 0.715 -13.026 1.00 95.38 217 THR A N 1
ATOM 1634 C CA . THR A 1 217 ? 22.720 0.369 -14.457 1.00 95.38 217 THR A CA 1
ATOM 1635 C C . THR A 1 217 ? 22.079 1.457 -15.320 1.00 95.38 217 THR A C 1
ATOM 1637 O O . THR A 1 217 ? 22.664 1.882 -16.318 1.00 95.38 217 THR A O 1
ATOM 1640 N N . LEU A 1 218 ? 20.910 1.963 -14.919 1.00 96.75 218 LEU A N 1
ATOM 1641 C CA . LEU A 1 218 ? 20.221 3.035 -15.638 1.00 96.75 218 LEU A CA 1
ATOM 1642 C C . LEU A 1 218 ? 21.055 4.323 -15.678 1.00 96.75 218 LEU A C 1
ATOM 1644 O O . LEU A 1 218 ? 21.117 4.967 -16.723 1.00 96.75 218 LEU A O 1
ATOM 1648 N N . CYS A 1 219 ? 21.743 4.675 -14.585 1.00 96.81 219 CYS A N 1
ATOM 1649 C CA . CYS A 1 219 ? 22.655 5.824 -14.541 1.00 96.81 219 CYS A CA 1
ATOM 1650 C C . CYS A 1 219 ? 23.779 5.716 -15.577 1.00 96.81 219 CYS A C 1
ATOM 1652 O O . CYS A 1 219 ? 24.102 6.703 -16.236 1.00 96.81 219 CYS A O 1
ATOM 1654 N N . LYS A 1 220 ? 24.358 4.521 -15.755 1.00 95.06 220 LYS A N 1
ATOM 1655 C CA . LYS A 1 220 ? 25.383 4.301 -16.782 1.00 95.06 220 LYS A CA 1
ATOM 1656 C C . LYS A 1 220 ? 24.809 4.439 -18.193 1.00 95.06 220 LYS A C 1
ATOM 1658 O O . LYS A 1 220 ? 25.442 5.051 -19.045 1.00 95.06 220 LYS A O 1
ATOM 1663 N N . LEU A 1 221 ? 23.607 3.910 -18.432 1.00 94.56 221 LEU A N 1
ATOM 1664 C CA . LEU A 1 221 ? 22.943 3.951 -19.740 1.00 94.56 221 LEU A CA 1
ATOM 1665 C C . LEU A 1 221 ? 22.474 5.356 -20.148 1.00 94.56 221 LEU A C 1
ATOM 1667 O O . LEU A 1 221 ? 22.460 5.667 -21.336 1.00 94.56 221 LEU A O 1
ATOM 1671 N N . GLN A 1 222 ? 22.123 6.223 -19.193 1.00 91.44 222 GLN A N 1
ATOM 1672 C CA . GLN A 1 222 ? 21.548 7.549 -19.462 1.00 91.44 222 GLN A CA 1
ATOM 1673 C C . GLN A 1 222 ? 22.448 8.458 -20.324 1.00 91.44 222 GLN A C 1
ATOM 1675 O O . GLN A 1 222 ? 21.941 9.316 -21.044 1.00 91.44 222 GLN A O 1
ATOM 1680 N N . GLY A 1 223 ? 23.771 8.267 -20.273 1.00 84.69 223 GLY A N 1
ATOM 1681 C CA . GLY A 1 223 ? 24.747 9.014 -21.078 1.00 84.69 223 GLY A CA 1
ATOM 1682 C C . GLY A 1 223 ? 25.175 8.328 -22.381 1.00 84.69 223 GLY A C 1
ATOM 1683 O O . GLY A 1 223 ? 25.949 8.902 -23.147 1.00 84.69 223 GLY A O 1
ATOM 1684 N N . VAL A 1 224 ? 24.706 7.107 -22.643 1.00 90.75 224 VAL A N 1
ATOM 1685 C CA . VAL A 1 224 ? 25.140 6.300 -23.788 1.00 90.75 224 VAL A CA 1
ATOM 1686 C C . VAL A 1 224 ? 24.297 6.652 -25.012 1.00 90.75 224 VAL A C 1
ATOM 1688 O O . VAL A 1 224 ? 23.084 6.453 -25.026 1.00 90.75 224 VAL A O 1
ATOM 1691 N N . SER A 1 225 ? 24.939 7.177 -26.056 1.00 91.62 225 SER A N 1
ATOM 1692 C CA . SER A 1 225 ? 24.274 7.519 -27.317 1.00 91.62 225 SER A CA 1
ATOM 1693 C C . SER A 1 225 ? 25.241 7.527 -28.503 1.00 91.62 225 SER A C 1
ATOM 1695 O O . SER A 1 225 ? 26.457 7.616 -28.334 1.00 91.62 225 SER A O 1
ATOM 1697 N N . GLY A 1 226 ? 24.685 7.456 -29.713 1.00 88.62 226 GLY A N 1
ATOM 1698 C CA . GLY A 1 226 ? 25.425 7.601 -30.965 1.00 88.62 226 GLY A CA 1
ATOM 1699 C C . GLY A 1 226 ? 26.002 6.297 -31.541 1.00 88.62 226 GLY A C 1
ATOM 1700 O O . GLY A 1 226 ? 25.864 5.218 -30.959 1.00 88.62 226 GLY A O 1
ATOM 1701 N N . PRO A 1 227 ? 26.620 6.374 -32.733 1.00 84.31 227 PRO A N 1
ATOM 1702 C CA . PRO A 1 227 ? 27.214 5.219 -33.398 1.00 84.31 227 PRO A CA 1
ATOM 1703 C C . PRO A 1 227 ? 28.413 4.687 -32.600 1.00 84.31 227 PRO A C 1
ATOM 1705 O O . PRO A 1 227 ? 29.298 5.449 -32.220 1.00 84.31 227 PRO A O 1
ATOM 1708 N N . GLY A 1 228 ? 28.448 3.375 -32.353 1.00 83.56 228 GLY A N 1
ATOM 1709 C CA . GLY A 1 228 ? 29.486 2.746 -31.524 1.00 83.56 228 GLY A CA 1
ATOM 1710 C C . GLY A 1 228 ? 29.285 2.927 -30.015 1.00 83.56 228 GLY A C 1
ATOM 1711 O O . GLY A 1 228 ? 30.236 2.733 -29.258 1.00 83.56 228 GLY A O 1
ATOM 1712 N N . ALA A 1 229 ? 28.069 3.293 -29.591 1.00 90.44 229 ALA A N 1
ATOM 1713 C CA . ALA A 1 229 ? 27.643 3.325 -28.197 1.00 90.44 229 ALA A CA 1
ATOM 1714 C C . ALA A 1 229 ? 28.012 2.028 -27.458 1.00 90.44 229 ALA A C 1
ATOM 1716 O O . ALA A 1 229 ? 27.706 0.925 -27.921 1.00 90.44 229 ALA A O 1
ATOM 1717 N N . GLN A 1 230 ? 28.653 2.179 -26.301 1.00 91.69 230 GLN A N 1
ATOM 1718 C CA . GLN A 1 230 ? 29.138 1.076 -25.479 1.00 91.69 230 GLN A CA 1
ATOM 1719 C C . GLN A 1 230 ? 28.772 1.294 -24.012 1.00 91.69 230 GLN A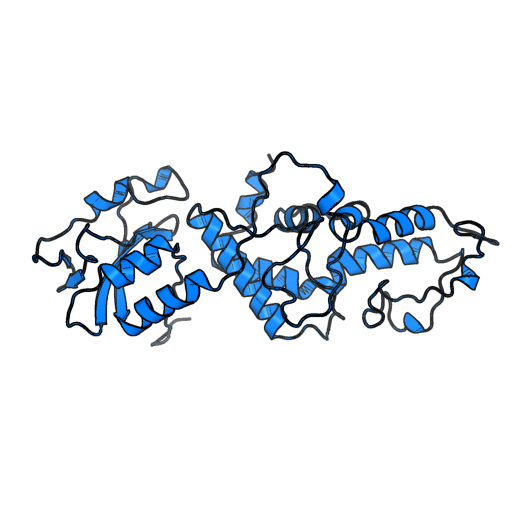 C 1
ATOM 1721 O O . GLN A 1 230 ? 28.776 2.426 -23.528 1.00 91.69 230 GLN A O 1
ATOM 1726 N N . LEU A 1 231 ? 28.520 0.196 -23.306 1.00 91.19 231 LEU A N 1
ATOM 1727 C CA . LEU A 1 231 ? 28.376 0.146 -21.857 1.00 91.19 231 LEU A CA 1
ATOM 1728 C C . LEU A 1 231 ? 29.500 -0.734 -21.306 1.00 91.19 231 LEU A C 1
ATOM 1730 O O . LEU A 1 231 ? 29.624 -1.887 -21.708 1.00 91.19 231 LEU A O 1
ATOM 1734 N N . ASP A 1 232 ? 30.340 -0.185 -20.427 1.00 89.81 232 ASP A N 1
ATOM 1735 C CA . ASP A 1 232 ? 31.481 -0.896 -19.828 1.00 89.81 232 ASP A CA 1
ATOM 1736 C C . ASP A 1 232 ? 32.391 -1.603 -20.873 1.00 89.81 232 ASP A C 1
ATOM 1738 O O . ASP A 1 232 ? 32.945 -2.671 -20.629 1.00 89.81 232 ASP A O 1
ATOM 1742 N N . GLY A 1 233 ? 32.548 -0.995 -22.059 1.00 88.69 233 GLY A N 1
ATOM 1743 C CA . GLY A 1 233 ? 33.362 -1.516 -23.170 1.00 88.69 233 GLY A CA 1
ATOM 1744 C C . GLY A 1 233 ? 32.668 -2.547 -24.073 1.00 88.69 233 GLY A C 1
ATOM 1745 O O . GLY A 1 233 ? 33.276 -3.021 -25.030 1.00 88.69 233 GLY A O 1
ATOM 1746 N N . CYS A 1 234 ? 31.405 -2.886 -23.802 1.00 90.31 234 CYS A N 1
ATOM 1747 C CA . CYS A 1 234 ? 30.593 -3.763 -24.643 1.00 90.31 234 CYS A CA 1
ATOM 1748 C C . CYS A 1 234 ? 29.685 -2.932 -25.565 1.00 90.31 234 CYS A C 1
ATOM 1750 O O . CYS A 1 234 ? 28.993 -2.037 -25.064 1.00 90.31 234 CYS A O 1
ATOM 1752 N N . PRO A 1 235 ? 29.664 -3.177 -26.891 1.00 90.25 235 PRO A N 1
ATOM 1753 C CA . PRO A 1 235 ? 28.714 -2.530 -27.791 1.00 90.25 235 PRO A CA 1
ATOM 1754 C C . PRO A 1 235 ? 27.276 -2.749 -27.322 1.00 90.25 235 PRO A C 1
ATOM 1756 O O . PRO A 1 235 ? 26.873 -3.869 -27.029 1.00 90.25 235 PRO A O 1
ATOM 1759 N N . LEU A 1 236 ? 26.481 -1.680 -27.278 1.00 90.12 236 LEU A N 1
ATOM 1760 C CA . LEU A 1 236 ? 25.122 -1.738 -26.730 1.00 90.12 236 LEU A CA 1
ATOM 1761 C C . LEU A 1 236 ? 24.226 -2.752 -27.468 1.00 90.12 236 LEU A C 1
ATOM 1763 O O . LEU A 1 236 ? 23.415 -3.422 -26.839 1.00 90.12 236 LEU A O 1
ATOM 1767 N N . ALA A 1 237 ? 24.431 -2.912 -28.779 1.00 85.38 237 ALA A N 1
ATOM 1768 C CA . ALA A 1 237 ? 23.720 -3.892 -29.599 1.00 85.38 237 ALA A CA 1
ATOM 1769 C C . ALA A 1 237 ? 24.020 -5.353 -29.202 1.00 85.38 237 ALA A C 1
ATOM 1771 O O . ALA A 1 237 ? 23.148 -6.207 -29.343 1.00 85.38 237 ALA A O 1
ATOM 1772 N N . ASP A 1 238 ? 25.214 -5.634 -28.667 1.00 90.25 238 ASP A N 1
ATOM 1773 C CA . ASP A 1 238 ? 25.625 -6.985 -28.262 1.00 90.25 238 ASP A CA 1
ATOM 1774 C C . ASP A 1 238 ? 25.005 -7.394 -26.918 1.00 90.25 238 ASP A C 1
ATOM 1776 O O . ASP A 1 238 ? 24.914 -8.582 -26.613 1.00 90.25 238 ASP A O 1
ATOM 1780 N N . LEU A 1 239 ? 24.533 -6.424 -26.124 1.00 89.50 239 LEU A N 1
ATOM 1781 C CA . LEU A 1 239 ? 23.807 -6.693 -24.880 1.00 89.50 239 LEU A CA 1
ATOM 1782 C C . LEU A 1 239 ? 22.402 -7.256 -25.127 1.00 89.50 239 LEU A C 1
ATOM 1784 O O . LEU A 1 239 ? 21.805 -7.789 -24.194 1.00 89.50 239 LEU A O 1
ATOM 1788 N N . ALA A 1 240 ? 21.874 -7.117 -26.352 1.00 90.06 240 ALA A N 1
ATOM 1789 C CA . ALA A 1 240 ? 20.566 -7.618 -26.772 1.00 90.06 240 ALA A CA 1
ATOM 1790 C C . ALA A 1 240 ? 19.432 -7.287 -25.782 1.00 90.06 240 ALA A C 1
ATOM 1792 O O . ALA A 1 240 ? 18.554 -8.112 -25.538 1.00 90.06 240 ALA A O 1
ATOM 1793 N N . LEU A 1 241 ? 19.464 -6.084 -25.193 1.00 92.88 241 LEU A N 1
ATOM 1794 C CA . LEU A 1 241 ? 18.473 -5.664 -24.206 1.00 92.88 241 LEU A CA 1
ATOM 1795 C C . LEU A 1 241 ? 17.101 -5.532 -24.890 1.00 92.88 241 LEU A C 1
ATOM 1797 O O . LEU A 1 241 ? 16.971 -4.694 -25.792 1.00 92.88 241 LEU A O 1
ATOM 1801 N N . PRO A 1 242 ? 16.093 -6.326 -24.491 1.00 94.56 242 PRO A N 1
ATOM 1802 C CA . PRO A 1 242 ? 14.738 -6.181 -25.002 1.00 94.56 242 PRO A CA 1
ATOM 1803 C C . PRO A 1 242 ? 14.064 -4.948 -24.396 1.00 94.56 242 PRO A C 1
ATOM 1805 O O . PRO A 1 242 ? 14.421 -4.489 -23.310 1.00 94.56 242 PRO A O 1
ATOM 1808 N N . TRP A 1 243 ? 13.015 -4.436 -25.041 1.00 97.31 243 TRP A N 1
ATOM 1809 C CA . TRP A 1 243 ? 12.158 -3.399 -24.455 1.00 97.31 243 TRP A CA 1
ATOM 1810 C C . TRP A 1 243 ? 11.121 -3.995 -23.490 1.00 97.31 243 TRP A C 1
ATOM 1812 O O . TRP A 1 243 ? 9.919 -3.722 -23.584 1.00 97.31 243 TRP A O 1
ATOM 1822 N N . THR A 1 244 ? 11.594 -4.794 -22.536 1.00 96.62 244 THR A N 1
ATOM 1823 C CA . THR A 1 244 ? 10.845 -5.303 -21.380 1.00 96.62 244 THR A CA 1
ATOM 1824 C C . THR A 1 244 ? 11.419 -4.728 -20.088 1.00 96.62 244 THR A C 1
ATOM 1826 O O . THR A 1 244 ? 12.507 -4.153 -20.065 1.00 96.62 244 THR A O 1
ATOM 1829 N N . LEU A 1 245 ? 10.654 -4.801 -19.002 1.00 95.88 245 LEU A N 1
ATOM 1830 C CA . LEU A 1 245 ? 11.133 -4.381 -17.694 1.00 95.88 245 LEU A CA 1
ATOM 1831 C C . LEU A 1 245 ? 12.254 -5.335 -17.237 1.00 95.88 245 LEU A C 1
ATOM 1833 O O . LEU A 1 245 ? 11.997 -6.534 -17.127 1.00 95.88 245 LEU A O 1
ATOM 1837 N N . PRO A 1 246 ? 13.469 -4.845 -16.926 1.00 94.38 246 PRO A N 1
ATOM 1838 C CA . PRO A 1 246 ? 14.546 -5.706 -16.448 1.00 94.38 246 PRO A CA 1
ATOM 1839 C C . PRO A 1 246 ? 14.119 -6.527 -15.228 1.00 94.38 246 PRO A C 1
ATOM 1841 O O . PRO A 1 246 ? 13.554 -5.989 -14.277 1.00 94.38 246 PRO A O 1
ATOM 1844 N N . GLY A 1 247 ? 14.362 -7.838 -15.279 1.00 88.88 247 GLY A N 1
ATOM 1845 C CA . GLY A 1 247 ? 13.933 -8.783 -14.243 1.00 88.88 247 GLY A CA 1
ATOM 1846 C C . GLY A 1 247 ? 12.467 -9.231 -14.338 1.00 88.88 247 GLY A C 1
ATOM 1847 O O . GLY A 1 247 ? 12.047 -10.061 -13.535 1.00 88.88 247 GLY A O 1
ATOM 1848 N N . ASN A 1 248 ? 11.686 -8.725 -15.302 1.00 89.94 248 ASN A N 1
ATOM 1849 C CA . ASN A 1 248 ? 10.306 -9.146 -15.551 1.00 89.94 248 ASN A CA 1
ATOM 1850 C C . ASN A 1 248 ? 9.910 -8.971 -17.033 1.00 89.94 248 ASN A C 1
ATOM 1852 O O . ASN A 1 248 ? 9.286 -7.979 -17.426 1.00 89.94 248 ASN A O 1
ATOM 1856 N N . ASP A 1 249 ? 10.215 -9.983 -17.846 1.00 89.75 249 ASP A N 1
ATOM 1857 C CA . ASP A 1 249 ? 9.980 -9.966 -19.297 1.00 89.75 249 ASP A CA 1
ATOM 1858 C C . ASP A 1 249 ? 8.500 -10.004 -19.711 1.00 89.75 249 ASP A C 1
ATOM 1860 O O . ASP A 1 249 ? 8.160 -9.786 -20.879 1.00 89.75 249 ASP A O 1
ATOM 1864 N N . ASP A 1 250 ? 7.589 -10.245 -18.768 1.00 90.69 250 ASP A N 1
ATOM 1865 C CA . ASP A 1 250 ? 6.144 -10.161 -18.997 1.00 90.69 250 ASP A CA 1
ATOM 1866 C C . ASP A 1 250 ? 5.639 -8.722 -19.092 1.00 90.69 250 ASP A C 1
ATOM 1868 O O . ASP A 1 250 ? 4.569 -8.469 -19.654 1.00 90.69 250 ASP A O 1
ATOM 1872 N N . VAL A 1 251 ? 6.423 -7.757 -18.610 1.00 94.88 251 VAL A N 1
ATOM 1873 C CA . VAL A 1 251 ? 6.074 -6.339 -18.660 1.00 94.88 251 VAL A CA 1
ATOM 1874 C C . VAL A 1 251 ? 6.803 -5.668 -19.818 1.00 94.88 251 VAL A C 1
ATOM 1876 O O . VAL A 1 251 ? 7.922 -5.181 -19.676 1.00 94.88 251 VAL A O 1
ATOM 1879 N N . GLU A 1 252 ? 6.148 -5.589 -20.976 1.00 96.06 252 GLU A N 1
ATOM 1880 C CA . GLU A 1 252 ? 6.674 -4.810 -22.098 1.00 96.06 252 GLU A CA 1
ATOM 1881 C C . GLU A 1 252 ? 6.664 -3.299 -21.799 1.00 96.06 252 GLU A C 1
ATOM 1883 O O . GLU A 1 252 ? 5.669 -2.725 -21.337 1.00 96.06 252 GLU A O 1
ATOM 1888 N N . LEU A 1 253 ? 7.768 -2.624 -22.123 1.00 96.62 253 LEU A N 1
ATOM 1889 C CA . LEU A 1 253 ? 7.898 -1.172 -22.000 1.00 96.62 253 LEU A CA 1
ATOM 1890 C C . LEU A 1 253 ? 7.084 -0.455 -23.082 1.00 96.62 253 LEU A C 1
ATOM 1892 O O . LEU A 1 253 ? 6.499 0.601 -22.839 1.00 96.62 253 LEU A O 1
ATOM 1896 N N . VAL A 1 254 ? 6.991 -1.037 -24.271 1.00 94.69 254 VAL A N 1
ATOM 1897 C CA . VAL A 1 254 ? 6.180 -0.560 -25.399 1.00 94.69 254 VAL A CA 1
ATOM 1898 C C . VAL A 1 254 ? 5.518 -1.760 -26.079 1.00 94.69 254 VAL A C 1
ATOM 1900 O O . VAL A 1 254 ? 6.038 -2.862 -25.942 1.00 94.69 254 VAL A O 1
ATOM 1903 N N . PRO A 1 255 ? 4.397 -1.593 -26.802 1.00 93.44 255 PRO A N 1
ATOM 1904 C CA . PRO A 1 255 ? 3.770 -2.709 -27.510 1.00 93.44 255 PRO A CA 1
ATOM 1905 C C . PRO A 1 255 ? 4.741 -3.389 -28.485 1.00 93.44 255 PRO A C 1
ATOM 1907 O O . PRO A 1 255 ? 5.308 -2.714 -29.345 1.00 93.44 255 PRO A O 1
ATOM 1910 N N . GLY A 1 256 ? 4.915 -4.706 -28.354 1.00 93.62 256 GLY A N 1
ATOM 1911 C CA . GLY A 1 256 ? 5.869 -5.479 -29.159 1.00 93.62 256 GLY A CA 1
ATOM 1912 C C . GLY A 1 256 ? 7.328 -5.268 -28.746 1.00 93.62 256 GLY A C 1
ATOM 1913 O O . GLY A 1 256 ? 8.235 -5.554 -29.523 1.00 93.62 256 GLY A O 1
ATOM 1914 N N . GLY A 1 257 ? 7.563 -4.746 -27.539 1.00 94.31 257 GLY A N 1
ATOM 1915 C CA . GLY A 1 257 ? 8.892 -4.410 -27.036 1.00 94.31 257 GLY A CA 1
ATOM 1916 C C . GLY A 1 257 ? 9.843 -5.603 -26.926 1.00 94.31 257 GLY A C 1
ATOM 1917 O O . GLY A 1 257 ? 11.054 -5.418 -26.995 1.00 94.31 257 GLY A O 1
ATOM 1918 N N . ARG A 1 258 ? 9.321 -6.831 -26.830 1.00 93.38 258 ARG A N 1
ATOM 1919 C CA . ARG A 1 258 ? 10.139 -8.057 -26.822 1.00 93.38 258 ARG A CA 1
ATOM 1920 C C . ARG A 1 258 ? 11.001 -8.233 -28.073 1.00 93.38 258 ARG A C 1
ATOM 1922 O O . ARG A 1 258 ? 12.093 -8.776 -27.978 1.00 93.38 258 ARG A O 1
ATOM 1929 N N . GLU A 1 259 ? 10.529 -7.747 -29.219 1.00 93.12 259 GLU A N 1
ATOM 1930 C CA . GLU A 1 259 ? 11.226 -7.865 -30.508 1.00 93.12 259 GLU A CA 1
ATOM 1931 C C . GLU A 1 259 ? 12.115 -6.648 -30.816 1.00 93.12 259 GLU A C 1
ATOM 1933 O O . GLU A 1 259 ? 12.801 -6.606 -31.838 1.00 93.12 259 GLU A O 1
ATOM 1938 N N . LEU A 1 260 ? 12.083 -5.622 -29.959 1.00 93.50 260 LEU A N 1
ATOM 1939 C CA . LEU A 1 260 ? 12.883 -4.413 -30.110 1.00 93.50 260 LEU A CA 1
ATOM 1940 C C . LEU A 1 260 ? 14.162 -4.535 -29.292 1.00 93.50 260 LEU A C 1
ATOM 1942 O O . LEU A 1 260 ? 14.126 -4.927 -28.129 1.00 93.50 260 LEU A O 1
ATOM 1946 N N . VAL A 1 261 ? 15.280 -4.120 -29.882 1.00 93.69 261 VAL A N 1
ATOM 1947 C CA . VAL A 1 261 ? 16.591 -4.129 -29.226 1.00 93.69 261 VAL A CA 1
ATOM 1948 C C . VAL A 1 261 ? 17.041 -2.702 -28.939 1.00 93.69 261 VAL A C 1
ATOM 1950 O O . VAL A 1 261 ? 16.807 -1.776 -29.724 1.00 93.69 261 VAL A O 1
ATOM 1953 N N . VAL A 1 262 ? 17.672 -2.513 -27.785 1.00 94.31 262 VAL A N 1
ATOM 1954 C CA . VAL A 1 262 ? 18.270 -1.232 -27.411 1.00 94.31 262 VAL A CA 1
ATOM 1955 C C . VAL A 1 262 ? 19.564 -0.990 -28.195 1.00 94.31 262 VAL A C 1
ATOM 1957 O O . VAL A 1 262 ? 20.436 -1.851 -28.275 1.00 94.31 262 VAL A O 1
ATOM 1960 N N . ASP A 1 263 ? 19.712 0.213 -28.743 1.00 93.06 263 ASP A N 1
ATOM 1961 C CA . ASP A 1 263 ? 20.901 0.673 -29.451 1.00 93.06 263 ASP A CA 1
ATOM 1962 C C . ASP A 1 263 ? 21.234 2.139 -29.113 1.00 93.06 263 ASP A C 1
ATOM 1964 O O . ASP A 1 263 ? 20.539 2.817 -28.350 1.00 93.06 263 ASP A O 1
ATOM 1968 N N . GLY A 1 264 ? 22.328 2.655 -29.681 1.00 92.00 264 GLY A N 1
ATOM 1969 C CA . GLY A 1 264 ? 22.794 4.020 -29.416 1.00 92.00 264 GLY A CA 1
ATOM 1970 C C . GLY A 1 264 ? 21.837 5.134 -29.864 1.00 92.00 264 GLY A C 1
ATOM 1971 O O . GLY A 1 264 ? 22.030 6.284 -29.469 1.00 92.00 264 GLY A O 1
ATOM 1972 N N . SER A 1 265 ? 20.823 4.829 -30.679 1.00 93.69 265 SER A N 1
ATOM 1973 C CA . SER A 1 265 ? 19.806 5.789 -31.120 1.00 93.69 265 SER A CA 1
ATOM 1974 C C . SER A 1 265 ? 18.592 5.843 -30.189 1.00 93.69 265 SER A C 1
ATOM 1976 O O . SER A 1 265 ? 17.930 6.878 -30.116 1.00 93.69 265 SER A O 1
ATOM 1978 N N . ASN A 1 266 ? 18.313 4.760 -29.455 1.00 94.12 266 ASN A N 1
ATOM 1979 C CA . ASN A 1 266 ? 17.092 4.613 -28.661 1.00 94.12 266 ASN A CA 1
ATOM 1980 C C . ASN A 1 266 ? 17.336 4.420 -27.142 1.00 94.12 266 ASN A C 1
ATOM 1982 O O . ASN A 1 266 ? 16.381 4.460 -26.365 1.00 94.12 266 ASN A O 1
ATOM 1986 N N . CYS A 1 267 ? 18.599 4.302 -26.706 1.00 95.56 267 CYS A N 1
ATOM 1987 C CA . CYS A 1 267 ? 19.006 4.067 -25.313 1.00 95.56 267 CYS A CA 1
ATOM 1988 C C . CYS A 1 267 ? 18.358 5.019 -24.292 1.00 95.56 267 CYS A C 1
ATOM 1990 O O . CYS A 1 267 ? 17.811 4.577 -23.283 1.00 95.56 267 CYS A O 1
ATOM 1992 N N . GLY A 1 268 ? 18.352 6.329 -24.560 1.00 95.69 268 GLY A N 1
ATOM 1993 C CA . GLY A 1 268 ? 17.748 7.307 -23.646 1.00 95.69 268 GLY A CA 1
ATOM 1994 C C . GLY A 1 268 ? 16.240 7.097 -23.456 1.00 95.69 268 GLY A C 1
ATOM 1995 O O . GLY A 1 268 ? 15.735 7.176 -22.337 1.00 95.69 268 GLY A O 1
ATOM 1996 N N . ALA A 1 269 ? 15.530 6.756 -24.535 1.00 96.69 269 ALA A N 1
ATOM 1997 C CA . ALA A 1 269 ? 14.104 6.450 -24.483 1.00 96.69 269 ALA A CA 1
ATOM 1998 C C . ALA A 1 269 ? 13.832 5.117 -23.768 1.00 96.69 269 ALA A C 1
ATOM 2000 O O . ALA A 1 269 ? 12.845 5.011 -23.041 1.00 96.69 269 ALA A O 1
ATOM 2001 N N . TYR A 1 270 ? 14.724 4.132 -23.913 1.00 97.31 270 TYR A N 1
ATOM 2002 C CA . TYR A 1 270 ? 14.674 2.889 -23.146 1.00 97.31 270 TYR A CA 1
ATOM 2003 C C . TYR A 1 270 ? 14.817 3.154 -21.641 1.00 97.31 270 TYR A C 1
ATOM 2005 O O . TYR A 1 270 ? 13.957 2.733 -20.868 1.00 97.31 270 TYR A O 1
ATOM 2013 N N . VAL A 1 271 ? 15.830 3.926 -21.220 1.00 97.88 271 VAL A N 1
ATOM 2014 C CA . VAL A 1 271 ? 16.028 4.303 -19.806 1.00 97.88 271 VAL A CA 1
ATOM 2015 C C . VAL A 1 271 ? 14.783 4.988 -19.245 1.00 97.88 271 VAL A C 1
ATOM 2017 O O . VAL A 1 271 ? 14.311 4.621 -18.166 1.00 97.88 271 VAL A O 1
ATOM 2020 N N . GLU A 1 272 ? 14.212 5.945 -19.986 1.00 97.69 272 GLU A N 1
ATOM 2021 C CA . GLU A 1 272 ? 12.978 6.617 -19.576 1.00 97.69 272 GLU A CA 1
ATOM 2022 C C . GLU A 1 272 ? 11.796 5.647 -19.452 1.00 97.69 272 GLU A C 1
ATOM 2024 O O . GLU A 1 272 ? 11.032 5.696 -18.481 1.00 97.69 272 GLU A O 1
ATOM 2029 N N . ALA A 1 273 ? 11.653 4.736 -20.414 1.00 98.12 273 ALA A N 1
ATOM 2030 C CA . ALA A 1 273 ? 10.582 3.756 -20.418 1.00 98.12 273 ALA A CA 1
ATOM 2031 C C . ALA A 1 273 ? 10.694 2.769 -19.245 1.00 98.12 273 ALA A C 1
ATOM 2033 O O . ALA A 1 273 ? 9.659 2.444 -18.654 1.00 98.12 273 ALA A O 1
ATOM 2034 N N . VAL A 1 274 ? 11.907 2.345 -18.863 1.00 98.31 274 VAL A N 1
ATOM 2035 C CA . VAL A 1 274 ? 12.141 1.447 -17.719 1.00 98.31 274 VAL A CA 1
ATOM 2036 C C . VAL A 1 274 ? 11.663 2.085 -16.417 1.00 98.31 274 VAL A C 1
ATOM 2038 O O . VAL A 1 274 ? 10.762 1.541 -15.775 1.00 98.31 274 VAL A O 1
ATOM 2041 N N . TRP A 1 275 ? 12.198 3.253 -16.032 1.00 97.88 275 TRP A N 1
ATOM 2042 C CA . TRP A 1 275 ? 11.866 3.830 -14.721 1.00 97.88 275 TRP A CA 1
ATOM 2043 C C . TRP A 1 275 ? 10.396 4.256 -14.638 1.00 97.88 275 TRP A C 1
ATOM 2045 O O . TRP A 1 275 ? 9.745 4.028 -13.616 1.00 97.88 275 TRP A O 1
ATOM 2055 N N . ARG A 1 276 ? 9.822 4.802 -15.725 1.00 97.69 276 ARG A N 1
ATOM 2056 C CA . ARG A 1 276 ? 8.389 5.143 -15.763 1.00 97.69 276 ARG A CA 1
ATOM 2057 C C . ARG A 1 276 ? 7.511 3.905 -15.653 1.00 97.69 276 ARG A C 1
ATOM 2059 O O . ARG A 1 276 ? 6.422 3.965 -15.080 1.00 97.69 276 ARG A O 1
ATOM 2066 N N . THR A 1 277 ? 7.936 2.788 -16.236 1.00 97.50 277 THR A N 1
ATOM 2067 C CA . THR A 1 277 ? 7.165 1.548 -16.161 1.00 97.50 277 THR A CA 1
ATOM 2068 C C . THR A 1 277 ? 7.221 0.960 -14.760 1.00 97.50 277 THR A C 1
ATOM 2070 O O . THR A 1 277 ? 6.157 0.687 -14.204 1.00 97.50 277 THR A O 1
ATOM 2073 N N . LEU A 1 278 ? 8.417 0.880 -14.170 1.00 97.12 278 LEU A N 1
ATOM 2074 C CA . LEU A 1 278 ? 8.642 0.385 -12.812 1.00 97.12 278 LEU A CA 1
ATOM 2075 C C . LEU A 1 278 ? 7.861 1.184 -11.760 1.00 97.12 278 LEU A C 1
ATOM 2077 O O . LEU A 1 278 ? 7.130 0.604 -10.965 1.00 97.12 278 LEU A O 1
ATOM 2081 N N . LEU A 1 279 ? 7.982 2.516 -11.781 1.00 97.19 279 LEU A N 1
ATOM 2082 C CA . LEU A 1 279 ? 7.444 3.379 -10.724 1.00 97.19 279 LEU A CA 1
ATOM 2083 C C . LEU A 1 279 ? 5.995 3.827 -10.955 1.00 97.19 279 LEU A C 1
ATOM 2085 O O . LEU A 1 279 ? 5.344 4.290 -10.019 1.00 97.19 279 LEU A O 1
ATOM 2089 N N . HIS A 1 280 ? 5.470 3.713 -12.182 1.00 95.62 280 HIS A N 1
ATOM 2090 C CA . HIS A 1 280 ? 4.119 4.192 -12.496 1.00 95.62 280 HIS A CA 1
ATOM 2091 C C . HIS A 1 280 ? 3.248 3.175 -13.224 1.00 95.62 280 HIS A C 1
ATOM 2093 O O . HIS A 1 280 ? 2.154 2.866 -12.756 1.00 95.62 280 HIS A O 1
ATOM 2099 N N . ARG A 1 281 ? 3.660 2.695 -14.404 1.00 95.69 281 ARG A N 1
ATOM 2100 C CA . ARG A 1 281 ? 2.728 1.976 -15.298 1.00 95.69 281 ARG A CA 1
ATOM 2101 C C . ARG A 1 281 ? 2.387 0.582 -14.786 1.00 95.69 281 ARG A C 1
ATOM 2103 O O . ARG A 1 281 ? 1.209 0.234 -14.768 1.00 95.69 281 ARG A O 1
ATOM 2110 N N . ALA A 1 282 ? 3.393 -0.182 -14.365 1.00 95.19 282 ALA A N 1
ATOM 2111 C CA . ALA A 1 282 ? 3.237 -1.576 -13.950 1.00 95.19 282 ALA A CA 1
ATOM 2112 C C . ALA A 1 282 ? 2.629 -1.731 -12.542 1.00 95.19 282 ALA A C 1
ATOM 2114 O O . ALA A 1 282 ? 2.191 -2.813 -12.155 1.00 95.19 282 ALA A O 1
ATOM 2115 N N . VAL A 1 283 ? 2.578 -0.636 -11.781 1.00 96.12 283 VAL A N 1
ATOM 2116 C CA . VAL A 1 283 ? 2.068 -0.590 -10.401 1.00 96.12 283 VAL A CA 1
ATOM 2117 C C . VAL A 1 283 ? 0.782 0.231 -10.260 1.00 96.12 283 VAL A C 1
ATOM 2119 O O . VAL A 1 283 ? 0.240 0.380 -9.166 1.00 96.12 283 VAL A O 1
ATOM 2122 N N . LYS A 1 284 ? 0.263 0.770 -11.372 1.00 95.88 284 LYS A N 1
ATOM 2123 C CA . LYS A 1 284 ? -0.834 1.747 -11.384 1.00 95.88 284 LYS A CA 1
ATOM 2124 C C . LYS A 1 284 ? -2.094 1.258 -10.669 1.00 95.88 284 LYS A C 1
ATOM 2126 O O . LYS A 1 284 ? -2.707 2.035 -9.942 1.00 95.88 284 LYS A O 1
ATOM 2131 N N . GLN A 1 285 ? -2.512 0.011 -10.901 1.00 96.56 285 GLN A N 1
ATOM 2132 C CA . GLN A 1 285 ? -3.759 -0.504 -10.323 1.00 96.56 285 GLN A CA 1
ATOM 2133 C C . GLN A 1 285 ? -3.628 -0.722 -8.814 1.00 96.56 285 GLN A C 1
ATOM 2135 O O . GLN A 1 285 ? -4.523 -0.352 -8.059 1.00 96.56 285 GLN A O 1
ATOM 2140 N N . GLN A 1 286 ? -2.493 -1.271 -8.386 1.00 96.62 286 GLN A N 1
ATOM 2141 C CA . GLN A 1 286 ? -2.138 -1.506 -6.991 1.00 96.62 286 GLN A CA 1
ATOM 2142 C C . GLN A 1 286 ? -2.139 -0.186 -6.212 1.00 96.62 286 GLN A C 1
ATOM 2144 O O . GLN A 1 286 ? -2.836 -0.047 -5.210 1.00 96.62 286 GLN A O 1
ATOM 2149 N N . LEU A 1 287 ? -1.429 0.820 -6.730 1.00 95.75 287 LEU A N 1
ATOM 2150 C CA . LEU A 1 287 ? -1.352 2.147 -6.127 1.00 95.75 287 LEU A CA 1
ATOM 2151 C C . LEU A 1 287 ? -2.722 2.844 -6.086 1.00 95.75 287 LEU A C 1
ATOM 2153 O O . LEU A 1 287 ? -3.116 3.379 -5.050 1.00 95.75 287 LEU A O 1
ATOM 2157 N N . ALA A 1 288 ? -3.498 2.788 -7.173 1.00 95.44 288 ALA A N 1
ATOM 2158 C CA . ALA A 1 288 ? -4.849 3.350 -7.196 1.00 95.44 288 ALA A CA 1
ATOM 2159 C C . ALA A 1 288 ? -5.782 2.682 -6.171 1.00 95.44 288 ALA A C 1
ATOM 2161 O O . ALA A 1 288 ? -6.560 3.369 -5.510 1.00 95.44 288 ALA A O 1
ATOM 2162 N N . ALA A 1 289 ? -5.686 1.361 -6.009 1.00 96.19 289 ALA A N 1
ATOM 2163 C CA . ALA A 1 289 ? -6.462 0.620 -5.022 1.00 96.19 289 ALA A CA 1
ATOM 2164 C C . ALA A 1 289 ? -6.073 0.996 -3.589 1.00 96.19 289 ALA A C 1
ATOM 2166 O O . ALA A 1 289 ? -6.957 1.232 -2.768 1.00 96.19 289 ALA A O 1
ATOM 2167 N N . LEU A 1 290 ? -4.773 1.131 -3.311 1.00 95.38 290 LEU A N 1
ATOM 2168 C CA . LEU A 1 290 ? -4.278 1.607 -2.022 1.00 95.38 290 LEU A CA 1
ATOM 2169 C C . LEU A 1 290 ? -4.796 3.007 -1.699 1.00 95.38 290 LEU A C 1
ATOM 2171 O O . LEU A 1 290 ? -5.341 3.216 -0.618 1.00 95.38 290 LEU A O 1
ATOM 2175 N N . ARG A 1 291 ? -4.709 3.947 -2.648 1.00 93.88 291 ARG A N 1
ATOM 2176 C CA . ARG A 1 291 ? -5.270 5.297 -2.483 1.00 93.88 291 ARG A CA 1
ATOM 2177 C C . ARG A 1 291 ? -6.764 5.252 -2.184 1.00 93.88 291 ARG A C 1
ATOM 2179 O O . ARG A 1 291 ? -7.203 5.910 -1.249 1.00 93.88 291 ARG A O 1
ATOM 2186 N N . ALA A 1 292 ? -7.525 4.475 -2.956 1.00 93.62 292 ALA A N 1
ATOM 2187 C CA . ALA A 1 292 ? -8.966 4.348 -2.772 1.00 93.62 292 ALA A CA 1
ATOM 2188 C C . ALA A 1 292 ? -9.314 3.787 -1.386 1.00 93.62 292 ALA A C 1
ATOM 2190 O O . ALA A 1 292 ? -10.155 4.350 -0.695 1.00 93.62 292 ALA A O 1
ATOM 2191 N N . GLY A 1 293 ? -8.634 2.721 -0.955 1.00 92.19 293 GLY A N 1
ATOM 2192 C CA . GLY A 1 293 ? -8.841 2.135 0.367 1.00 92.19 293 GLY A CA 1
ATOM 2193 C C . GLY A 1 293 ? -8.467 3.080 1.505 1.00 92.19 293 GLY A C 1
ATOM 2194 O O . GLY A 1 293 ? -9.162 3.142 2.513 1.00 92.19 293 GLY A O 1
ATOM 2195 N N . PHE A 1 294 ? -7.403 3.856 1.330 1.00 91.12 294 PHE A N 1
ATOM 2196 C CA . PHE A 1 294 ? -7.002 4.860 2.303 1.00 91.12 294 PHE A CA 1
ATOM 2197 C C . PHE A 1 294 ? -8.035 5.992 2.400 1.00 91.12 294 PHE A C 1
ATOM 2199 O O . PHE A 1 294 ? -8.509 6.275 3.498 1.00 91.12 294 PHE A O 1
ATOM 2206 N N . ASP A 1 295 ? -8.459 6.568 1.266 1.00 88.94 295 ASP A N 1
ATOM 2207 C CA . ASP A 1 295 ? -9.448 7.660 1.203 1.00 88.94 295 ASP A CA 1
ATOM 2208 C C . ASP A 1 295 ? -10.847 7.253 1.715 1.00 88.94 295 ASP A C 1
ATOM 2210 O O . ASP A 1 295 ? -11.638 8.117 2.092 1.00 88.94 295 ASP A O 1
ATOM 2214 N N . GLU A 1 296 ? -11.162 5.954 1.776 1.00 87.94 296 GLU A N 1
ATOM 2215 C CA . GLU A 1 296 ? -12.378 5.448 2.431 1.00 87.94 296 GLU A CA 1
ATOM 2216 C C . GLU A 1 296 ? -12.377 5.652 3.955 1.00 87.94 296 GLU A C 1
ATOM 2218 O O . GLU A 1 296 ? -13.451 5.726 4.554 1.00 87.94 296 GLU A O 1
ATOM 2223 N N . VAL A 1 297 ? -11.196 5.745 4.579 1.00 83.38 297 VAL A N 1
ATOM 2224 C CA . VAL A 1 297 ? -11.028 5.867 6.038 1.00 83.38 297 VAL A CA 1
ATOM 2225 C C . VAL A 1 297 ? -10.507 7.246 6.436 1.00 83.38 297 VAL A C 1
ATOM 2227 O O . VAL A 1 297 ? -11.044 7.880 7.344 1.00 83.38 297 VAL A O 1
ATOM 2230 N N . PHE A 1 298 ? -9.462 7.718 5.760 1.00 78.56 298 PHE A N 1
ATOM 2231 C CA . PHE A 1 298 ? -8.791 8.977 6.044 1.00 78.56 298 PHE A CA 1
ATOM 2232 C C . PHE A 1 298 ? -8.448 9.671 4.729 1.00 78.56 298 PHE A C 1
ATOM 2234 O O . PHE A 1 298 ? -7.829 9.084 3.852 1.00 78.56 298 PHE A O 1
ATOM 2241 N N . TRP A 1 299 ? -8.825 10.939 4.569 1.00 76.56 299 TRP A N 1
ATOM 2242 C CA . TRP A 1 299 ? -8.539 11.645 3.322 1.00 76.56 299 TRP A CA 1
ATOM 2243 C C . TRP A 1 299 ? -7.038 11.922 3.182 1.00 76.56 299 TRP A C 1
ATOM 2245 O O . TRP A 1 299 ? -6.457 12.703 3.936 1.00 76.56 299 TRP A O 1
ATOM 2255 N N . MET A 1 300 ? -6.407 11.328 2.171 1.00 73.50 300 MET A N 1
ATOM 2256 C CA . MET A 1 300 ? -4.961 11.419 1.948 1.00 73.50 300 MET A CA 1
ATOM 2257 C C . MET A 1 300 ? -4.509 12.824 1.517 1.00 73.50 300 MET A C 1
ATOM 2259 O O . MET A 1 300 ? -3.327 13.134 1.603 1.00 73.50 300 MET A O 1
ATOM 2263 N N . GLY A 1 301 ? -5.430 13.726 1.150 1.00 64.19 301 GLY A N 1
ATOM 2264 C CA . GLY A 1 301 ? -5.116 15.153 0.978 1.00 64.19 301 GLY A CA 1
ATOM 2265 C C . GLY A 1 301 ? -4.615 15.843 2.256 1.00 64.19 301 GLY A C 1
ATOM 2266 O O . GLY A 1 301 ? -3.892 16.830 2.167 1.00 64.19 301 GLY A O 1
ATOM 2267 N N . HIS A 1 302 ? -4.923 15.302 3.441 1.00 70.00 302 HIS A N 1
ATOM 2268 C CA . HIS A 1 302 ? -4.389 15.813 4.706 1.00 70.00 302 HIS A CA 1
ATOM 2269 C C . HIS A 1 302 ? -2.903 15.482 4.929 1.00 70.00 302 HIS A C 1
ATOM 2271 O O . HIS A 1 302 ? -2.261 16.160 5.727 1.00 70.00 302 HIS A O 1
ATOM 2277 N N . LEU A 1 303 ? -2.335 14.484 4.234 1.00 67.94 303 LEU A N 1
ATOM 2278 C CA . LEU A 1 303 ? -0.911 14.144 4.377 1.00 67.94 303 LEU A CA 1
ATOM 2279 C C . LEU A 1 303 ? 0.014 15.210 3.782 1.00 67.94 303 LEU A C 1
ATOM 2281 O O . LEU A 1 303 ? 1.108 15.402 4.297 1.00 67.94 303 LEU A O 1
ATOM 2285 N N . GLY A 1 304 ? -0.433 15.951 2.763 1.00 57.56 304 GLY A N 1
ATOM 2286 C CA . GLY A 1 304 ? 0.355 17.036 2.160 1.00 57.56 304 GLY A CA 1
ATOM 2287 C C . GLY A 1 304 ? 0.627 18.215 3.105 1.00 57.56 304 GLY A C 1
ATOM 2288 O O . GLY A 1 304 ? 1.411 19.096 2.778 1.00 57.56 304 GLY A O 1
ATOM 2289 N N . VAL A 1 305 ? -0.008 18.244 4.283 1.00 57.91 305 VAL A N 1
ATOM 2290 C CA . VAL A 1 305 ? 0.274 19.220 5.349 1.00 57.91 305 VAL A CA 1
ATOM 2291 C C . VAL A 1 305 ? 1.484 18.797 6.198 1.00 57.91 305 VAL A C 1
ATOM 2293 O O . VAL A 1 305 ? 2.093 19.640 6.846 1.00 57.91 305 VAL A O 1
ATOM 2296 N N . LEU A 1 306 ? 1.852 17.510 6.195 1.00 49.72 306 LEU A N 1
ATOM 2297 C CA . LEU A 1 306 ? 2.960 16.961 6.992 1.00 49.72 306 LEU A CA 1
ATOM 2298 C C . LEU A 1 306 ? 4.338 17.163 6.344 1.00 49.72 306 LEU A C 1
ATOM 2300 O O . LEU A 1 306 ? 5.352 16.916 6.986 1.00 49.72 306 LEU A O 1
ATOM 2304 N N . THR A 1 307 ? 4.378 17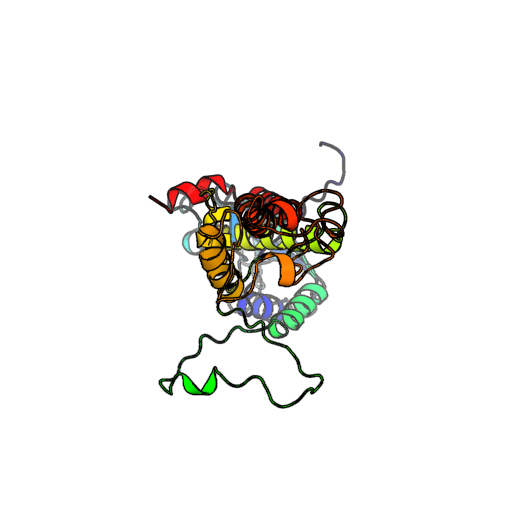.597 5.084 1.00 46.88 307 THR A N 1
ATOM 2305 C CA . THR A 1 307 ? 5.604 17.866 4.316 1.00 46.88 307 THR A CA 1
ATOM 2306 C C . THR A 1 307 ? 5.981 19.356 4.302 1.00 46.88 307 THR A C 1
ATOM 2308 O O . THR A 1 307 ? 6.758 19.778 3.447 1.00 46.88 307 THR A O 1
ATOM 2311 N N . GLY A 1 308 ? 5.385 20.161 5.194 1.00 35.41 308 GLY A N 1
ATOM 2312 C CA . GLY A 1 308 ? 5.609 21.607 5.329 1.00 35.41 308 GLY A CA 1
ATOM 2313 C C . GLY A 1 308 ? 6.598 21.983 6.421 1.00 35.41 308 GLY A C 1
ATOM 2314 O O . GLY A 1 308 ? 6.610 21.299 7.467 1.00 35.41 308 GLY A O 1
#